Protein AF-A0A395NDB7-F1 (afdb_monomer_lite)

pLDDT: mean 70.62, std 21.0, range [34.81, 97.88]

Structure (mmCIF, N/CA/C/O backbone):
data_AF-A0A395NDB7-F1
#
_entry.id   AF-A0A395NDB7-F1
#
loop_
_atom_site.group_PDB
_atom_site.id
_atom_site.type_symbol
_atom_site.label_atom_id
_atom_site.label_alt_id
_atom_site.label_comp_id
_atom_site.label_asym_id
_atom_site.label_entity_id
_atom_site.label_seq_id
_atom_site.pdbx_PDB_ins_code
_atom_site.Cartn_x
_atom_site.Cartn_y
_atom_site.Cartn_z
_atom_site.occupancy
_atom_site.B_iso_or_equiv
_atom_site.auth_seq_id
_atom_site.auth_comp_id
_atom_site.auth_asym_id
_atom_site.auth_atom_id
_atom_site.pdbx_PDB_model_num
ATOM 1 N N . MET A 1 1 ? -42.363 -34.623 -11.250 1.00 48.00 1 MET A N 1
ATOM 2 C CA . MET A 1 1 ? -41.994 -35.337 -12.488 1.00 48.00 1 MET A CA 1
ATOM 3 C C . MET A 1 1 ? -42.697 -34.637 -13.633 1.00 48.00 1 MET A C 1
ATOM 5 O O . MET A 1 1 ? -43.896 -34.807 -13.758 1.00 48.00 1 MET A O 1
ATOM 9 N N . ASN A 1 2 ? -41.996 -33.786 -14.381 1.00 40.62 2 ASN A N 1
ATOM 10 C CA . ASN A 1 2 ? -42.486 -33.261 -15.654 1.00 40.62 2 ASN A CA 1
ATOM 11 C C . ASN A 1 2 ? -41.262 -33.009 -16.537 1.00 40.62 2 ASN A C 1
ATOM 13 O O . ASN A 1 2 ? -40.496 -32.080 -16.294 1.00 40.62 2 ASN A O 1
ATOM 17 N N . SER A 1 3 ? -41.053 -33.923 -17.480 1.00 47.88 3 SER A N 1
ATOM 18 C CA . SER A 1 3 ? -40.048 -33.845 -18.534 1.00 47.88 3 SER A CA 1
ATOM 19 C C . SER A 1 3 ? -40.590 -32.994 -19.674 1.00 47.88 3 SER A C 1
ATOM 21 O O . SER A 1 3 ? -41.721 -33.207 -20.106 1.00 47.88 3 SER A O 1
ATOM 23 N N . THR A 1 4 ? -39.776 -32.086 -20.200 1.00 57.12 4 THR A N 1
ATOM 24 C CA . THR A 1 4 ? -39.980 -31.508 -21.532 1.00 57.12 4 THR A CA 1
ATOM 25 C C . THR A 1 4 ? -38.640 -31.454 -22.248 1.00 57.12 4 THR A C 1
ATOM 27 O O . THR A 1 4 ? -37.853 -30.529 -22.056 1.00 57.12 4 THR A O 1
ATOM 30 N N . ASP A 1 5 ? -38.408 -32.495 -23.045 1.00 48.03 5 ASP A N 1
ATOM 31 C CA . ASP A 1 5 ? -37.536 -32.493 -24.213 1.00 48.03 5 ASP A CA 1
ATOM 32 C C . ASP A 1 5 ? -38.033 -31.461 -25.232 1.00 48.03 5 ASP A C 1
ATOM 34 O O . ASP A 1 5 ? -39.232 -31.334 -25.485 1.00 48.03 5 ASP A O 1
ATOM 38 N N . GLY A 1 6 ? -37.096 -30.742 -25.840 1.00 49.47 6 GLY A N 1
ATOM 39 C CA . GLY A 1 6 ? -37.371 -29.735 -26.857 1.00 49.47 6 GLY A CA 1
ATOM 40 C C . GLY A 1 6 ? -36.170 -29.559 -27.769 1.00 49.47 6 GLY A C 1
ATOM 41 O O . GLY A 1 6 ? -35.534 -28.509 -27.777 1.00 49.47 6 GLY A O 1
ATOM 42 N N . GLY A 1 7 ? -35.835 -30.616 -28.510 1.00 45.16 7 GLY A N 1
ATOM 43 C CA . GLY A 1 7 ? -34.894 -30.545 -29.619 1.00 45.16 7 GLY A CA 1
ATOM 44 C C . GLY A 1 7 ? -35.427 -29.640 -30.731 1.00 45.16 7 GLY A C 1
ATOM 45 O O . GLY A 1 7 ? -36.594 -29.703 -31.114 1.00 45.16 7 GLY A O 1
ATOM 46 N N . SER A 1 8 ? -34.560 -28.794 -31.274 1.00 51.38 8 SER A N 1
ATOM 47 C CA . SER A 1 8 ? -34.802 -28.090 -32.531 1.00 51.38 8 SER A CA 1
ATOM 48 C C . SER A 1 8 ? -33.512 -28.065 -33.329 1.00 51.38 8 SER A C 1
ATOM 50 O O . SER A 1 8 ? -32.637 -27.221 -33.154 1.00 51.38 8 SER A O 1
ATOM 52 N N . SER A 1 9 ? -33.400 -29.062 -34.198 1.00 46.78 9 SER A N 1
ATOM 53 C CA . SER A 1 9 ? -32.459 -29.114 -35.304 1.00 46.78 9 SER A CA 1
ATOM 54 C C . SER A 1 9 ? -32.862 -28.046 -36.320 1.00 46.78 9 SER A C 1
ATOM 56 O O . SER A 1 9 ? -33.978 -28.067 -36.831 1.00 46.78 9 SER A O 1
ATOM 58 N N . SER A 1 10 ? -31.960 -27.126 -36.649 1.00 51.09 10 SER A N 1
ATOM 59 C CA . SER A 1 10 ? -32.084 -26.314 -37.861 1.00 51.09 10 SER A CA 1
ATOM 60 C C . SER A 1 10 ? -30.747 -26.296 -38.592 1.00 51.09 10 SER A C 1
ATOM 62 O O . SER A 1 10 ? -29.796 -25.603 -38.245 1.00 51.09 10 SER A O 1
ATOM 64 N N . SER A 1 11 ? -30.687 -27.155 -39.603 1.00 45.84 11 SER A N 1
ATOM 65 C CA . SER A 1 11 ? -29.719 -27.145 -40.688 1.00 45.84 11 SER A CA 1
ATOM 66 C C . SER A 1 11 ? -30.047 -26.004 -41.651 1.00 45.84 11 SER A C 1
ATOM 68 O O . SER A 1 11 ? -31.135 -25.999 -42.227 1.00 45.84 11 SER A O 1
ATOM 70 N N . SER A 1 12 ? -29.098 -25.095 -41.876 1.00 48.53 12 SER A N 1
ATOM 71 C CA . SER A 1 12 ? -29.197 -24.064 -42.915 1.00 48.53 12 SER A CA 1
ATOM 72 C C . SER A 1 12 ? -27.876 -23.953 -43.668 1.00 48.53 12 SER A C 1
ATOM 74 O O . SER A 1 12 ? -26.851 -23.534 -43.132 1.00 48.53 12 SER A O 1
ATOM 76 N N . SER A 1 13 ? -27.926 -24.370 -44.925 1.00 47.19 13 SER A N 1
ATOM 77 C CA . SER A 1 13 ? -26.838 -24.440 -45.890 1.00 47.19 13 SER A CA 1
ATOM 78 C C . SER A 1 13 ? -26.453 -23.059 -46.439 1.00 47.19 13 SER A C 1
ATOM 80 O O . SER A 1 13 ? -27.307 -22.285 -46.858 1.00 47.19 13 SER A O 1
ATOM 82 N N . SER A 1 14 ? -25.141 -22.812 -46.500 1.00 48.91 14 SER A N 1
ATOM 83 C CA . SER A 1 14 ? -24.400 -22.093 -47.553 1.00 48.91 14 SER A CA 1
ATOM 84 C C . SER A 1 14 ? -24.981 -20.802 -48.163 1.00 48.91 14 SER A C 1
ATOM 86 O O . SER A 1 14 ? -25.828 -20.820 -49.054 1.00 48.91 14 SER A O 1
ATOM 88 N N . SER A 1 15 ? -24.336 -19.677 -47.848 1.00 44.16 15 SER A N 1
ATOM 89 C CA . SER A 1 15 ? -24.175 -18.556 -48.782 1.00 44.16 15 SER A CA 1
ATOM 90 C C . SER A 1 15 ? -22.786 -17.945 -48.622 1.00 44.16 15 SER A C 1
ATOM 92 O O . SER A 1 15 ? -22.477 -17.281 -47.635 1.00 44.16 15 SER A O 1
ATOM 94 N N . SER A 1 16 ? -21.941 -18.200 -49.619 1.00 50.56 16 SER A N 1
ATOM 95 C CA . SER A 1 16 ? -20.588 -17.674 -49.776 1.00 50.56 16 SER A CA 1
ATOM 96 C C . SER A 1 16 ? -20.603 -16.152 -49.942 1.00 50.56 16 SER A C 1
ATOM 98 O O . SER A 1 16 ? -20.597 -15.630 -51.054 1.00 50.56 16 SER A O 1
ATOM 100 N N . LYS A 1 17 ? -20.584 -15.417 -48.830 1.00 49.59 17 LYS A N 1
ATOM 101 C CA . LYS A 1 17 ? -20.101 -14.033 -48.796 1.00 49.59 17 LYS A CA 1
ATOM 102 C C . LYS A 1 17 ? -18.672 -14.065 -48.280 1.00 49.59 17 LYS A C 1
ATOM 104 O O . LYS A 1 17 ? -18.442 -14.441 -47.137 1.00 49.59 17 LYS A O 1
ATOM 109 N N . LYS A 1 18 ? -17.722 -13.664 -49.133 1.00 55.72 18 LYS A N 1
ATOM 110 C CA . LYS A 1 18 ? -16.350 -13.304 -48.749 1.00 55.72 18 LYS A CA 1
ATOM 111 C C . LYS A 1 18 ? -16.412 -12.357 -47.544 1.00 55.72 18 LYS A C 1
ATOM 113 O O . LYS A 1 18 ? -16.614 -11.156 -47.712 1.00 55.72 18 LYS A O 1
ATOM 118 N N . GLN A 1 19 ? -16.264 -12.896 -46.337 1.00 46.88 19 GLN A N 1
ATOM 119 C CA . GLN A 1 19 ? -15.979 -12.100 -45.155 1.00 46.88 19 GLN A CA 1
ATOM 120 C C . GLN A 1 19 ? -14.525 -11.649 -45.279 1.00 46.88 19 GLN A C 1
ATOM 122 O O . GLN A 1 19 ? -13.598 -12.432 -45.092 1.00 46.88 19 GLN A O 1
ATOM 127 N N . LEU A 1 20 ? -14.321 -10.381 -45.641 1.00 56.12 20 LEU A N 1
ATOM 128 C CA . LEU A 1 20 ? -13.072 -9.711 -45.303 1.00 56.12 20 LEU A CA 1
ATOM 129 C C . LEU A 1 20 ? -12.928 -9.764 -43.771 1.00 56.12 20 LEU A C 1
ATOM 131 O O . LEU A 1 20 ? -13.880 -9.370 -43.090 1.00 56.12 20 LEU A O 1
ATOM 135 N N . PRO A 1 21 ? -11.771 -10.153 -43.207 1.00 55.91 21 PRO A N 1
ATOM 136 C CA . PRO A 1 21 ? -11.513 -9.976 -41.785 1.00 55.91 21 PRO A CA 1
ATOM 137 C C . PRO A 1 21 ? -11.317 -8.478 -41.505 1.00 55.91 21 PRO A C 1
ATOM 139 O O . PRO A 1 21 ? -10.206 -7.964 -41.438 1.00 55.91 21 PRO A O 1
ATOM 142 N N . ARG A 1 22 ? -12.417 -7.731 -41.389 1.00 55.53 22 ARG A N 1
ATOM 143 C CA . ARG A 1 22 ? -12.422 -6.346 -40.910 1.00 55.53 22 ARG A CA 1
ATOM 144 C C . ARG A 1 22 ? -12.836 -6.329 -39.445 1.00 55.53 22 ARG A C 1
ATOM 146 O O . ARG A 1 22 ? -13.966 -5.980 -39.145 1.00 55.53 22 ARG A O 1
ATOM 153 N N . SER A 1 23 ? -11.919 -6.727 -38.561 1.00 55.47 23 SER A N 1
ATOM 154 C CA . SER A 1 23 ? -11.784 -6.188 -37.193 1.00 55.47 23 SER A CA 1
ATOM 155 C C . SER A 1 23 ? -10.597 -6.827 -36.442 1.00 55.47 23 SER A C 1
ATOM 157 O O . SER A 1 23 ? -10.718 -7.213 -35.284 1.00 55.47 23 SER A O 1
ATOM 159 N N . THR A 1 24 ? -9.427 -6.959 -37.072 1.00 58.16 24 THR A N 1
ATOM 160 C CA . THR A 1 24 ? -8.222 -7.472 -36.383 1.00 58.16 24 THR A CA 1
ATOM 161 C C . THR A 1 24 ? -7.445 -6.361 -35.677 1.00 58.16 24 THR A C 1
ATOM 163 O O . THR A 1 24 ? -6.791 -6.606 -34.674 1.00 58.16 24 THR A O 1
ATOM 166 N N . GLY A 1 25 ? -7.561 -5.110 -36.135 1.00 64.75 25 GLY A N 1
ATOM 167 C CA . GLY A 1 25 ? -6.728 -4.014 -35.629 1.00 64.75 25 GLY A CA 1
ATOM 168 C C . GLY A 1 25 ? -6.967 -3.656 -34.159 1.00 64.75 25 GLY A C 1
ATOM 169 O O . GLY A 1 25 ? -6.019 -3.333 -33.459 1.00 64.75 25 GLY A O 1
ATOM 170 N N . GLY A 1 26 ? -8.210 -3.715 -33.666 1.00 76.31 26 GLY A N 1
ATOM 171 C CA . GLY A 1 26 ? -8.510 -3.399 -32.262 1.00 76.31 26 GLY A CA 1
ATOM 172 C C . GLY A 1 26 ? -7.967 -4.452 -31.294 1.00 76.31 26 GLY A C 1
ATOM 173 O O . GLY A 1 26 ? -7.263 -4.115 -30.349 1.00 76.31 26 GLY A O 1
ATOM 174 N N . SER A 1 27 ? -8.244 -5.728 -31.577 1.00 79.19 27 SER A N 1
ATOM 175 C CA . SER A 1 27 ? -7.771 -6.855 -30.765 1.00 79.19 27 SER A CA 1
ATOM 176 C C . SER A 1 27 ? -6.252 -7.028 -30.845 1.00 79.19 27 SER A C 1
ATOM 178 O O . SER A 1 27 ? -5.623 -7.258 -29.818 1.00 79.19 27 SER A O 1
ATOM 180 N N . GLN A 1 28 ? -5.648 -6.833 -32.021 1.00 81.44 28 GLN A N 1
ATOM 181 C CA . GLN A 1 28 ? -4.198 -6.901 -32.190 1.00 81.44 28 GLN A CA 1
ATOM 182 C C . GLN A 1 28 ? -3.480 -5.762 -31.453 1.00 81.44 28 GLN A C 1
ATOM 184 O O . GLN A 1 28 ? -2.544 -6.031 -30.711 1.00 81.44 28 GLN A O 1
ATOM 189 N N . ARG A 1 29 ? -3.961 -4.512 -31.555 1.00 79.94 29 ARG A N 1
ATOM 190 C CA . ARG A 1 29 ? -3.400 -3.395 -30.772 1.00 79.94 29 ARG A CA 1
ATOM 191 C C . ARG A 1 29 ? -3.550 -3.617 -29.269 1.00 79.94 29 ARG A C 1
ATOM 193 O O . ARG A 1 29 ? -2.630 -3.320 -28.518 1.00 79.94 29 ARG A O 1
ATOM 200 N N . ALA A 1 30 ? -4.686 -4.157 -28.825 1.00 81.69 30 ALA A N 1
ATOM 201 C CA . ALA A 1 30 ? -4.881 -4.500 -27.419 1.00 81.69 30 ALA A CA 1
ATOM 202 C C . ALA A 1 30 ? -3.906 -5.598 -26.959 1.00 81.69 30 ALA A C 1
ATOM 204 O O . ALA A 1 30 ? -3.351 -5.493 -25.869 1.00 81.69 30 ALA A O 1
ATOM 205 N N . ALA A 1 31 ? -3.650 -6.613 -27.791 1.00 81.00 31 ALA A N 1
ATOM 206 C CA . ALA A 1 31 ? -2.678 -7.666 -27.503 1.00 81.00 31 ALA A CA 1
ATOM 207 C C . ALA A 1 31 ? -1.233 -7.138 -27.475 1.00 81.00 31 ALA A C 1
ATOM 209 O O . ALA A 1 31 ? -0.480 -7.495 -26.574 1.00 81.00 31 ALA A O 1
ATOM 210 N N . GLU A 1 32 ? -0.863 -6.250 -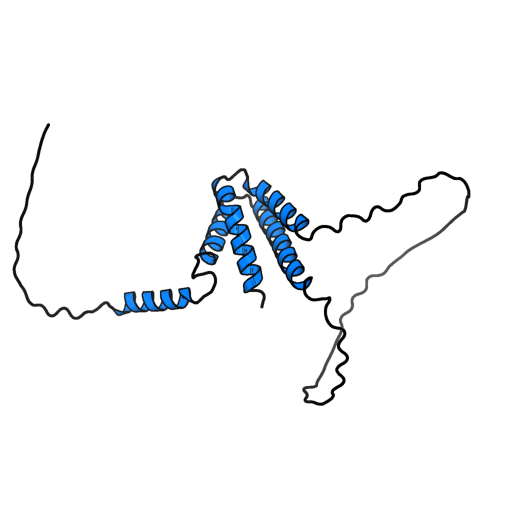28.402 1.00 83.25 32 GLU A N 1
ATOM 211 C CA . GLU A 1 32 ? 0.452 -5.599 -28.441 1.00 83.25 32 GLU A CA 1
ATOM 212 C C . GLU A 1 32 ? 0.679 -4.743 -27.190 1.00 83.25 32 GLU A C 1
ATOM 214 O O . GLU A 1 32 ? 1.698 -4.900 -26.517 1.00 83.25 32 GLU A O 1
ATOM 219 N N . ILE A 1 33 ? -0.303 -3.919 -26.808 1.00 80.81 33 ILE A N 1
ATOM 220 C CA . ILE A 1 33 ? -0.245 -3.124 -25.575 1.00 80.81 33 ILE A CA 1
ATOM 221 C C . ILE A 1 33 ? -0.143 -4.043 -24.357 1.00 80.81 33 ILE A C 1
ATOM 223 O O . ILE A 1 33 ? 0.737 -3.840 -23.528 1.00 80.81 33 ILE A O 1
ATOM 227 N N . ASN A 1 34 ? -0.973 -5.085 -24.260 1.00 78.88 34 ASN A N 1
ATOM 228 C CA . ASN A 1 34 ? -0.919 -6.024 -23.139 1.00 78.88 34 ASN A CA 1
ATOM 229 C C . ASN A 1 34 ? 0.454 -6.715 -23.049 1.00 78.88 34 ASN A C 1
ATOM 231 O O . ASN A 1 34 ? 1.051 -6.779 -21.981 1.00 78.88 34 ASN A O 1
ATOM 235 N N . SER A 1 35 ? 1.014 -7.146 -24.182 1.00 78.44 35 SER A N 1
ATOM 236 C CA . SER A 1 35 ? 2.347 -7.756 -24.228 1.00 78.44 35 SER A CA 1
ATOM 237 C C . SER A 1 35 ? 3.469 -6.787 -23.839 1.00 78.44 35 SER A C 1
ATOM 239 O O . SER A 1 35 ? 4.407 -7.179 -23.150 1.00 78.44 35 SER A O 1
ATOM 241 N N . ALA A 1 36 ? 3.357 -5.508 -24.210 1.00 78.81 36 ALA A N 1
ATOM 242 C CA . ALA A 1 36 ? 4.302 -4.478 -23.794 1.00 78.81 36 ALA A CA 1
ATOM 243 C C . ALA A 1 36 ? 4.195 -4.194 -22.287 1.00 78.81 36 ALA A C 1
ATOM 245 O O . ALA A 1 36 ? 5.216 -4.017 -21.624 1.00 78.81 36 ALA A O 1
ATOM 246 N N . MET A 1 37 ? 2.977 -4.219 -21.736 1.00 74.31 37 MET A N 1
ATOM 247 C CA . MET A 1 37 ? 2.720 -4.036 -20.305 1.00 74.31 37 MET A CA 1
ATOM 248 C C . MET A 1 37 ? 3.272 -5.188 -19.459 1.00 74.31 37 MET A C 1
ATOM 250 O O . MET A 1 37 ? 3.761 -4.940 -18.363 1.00 74.31 37 MET A O 1
ATOM 254 N N . LEU A 1 38 ? 3.293 -6.423 -19.973 1.00 75.94 38 LEU A N 1
ATOM 255 C CA . LEU A 1 38 ? 3.906 -7.569 -19.285 1.00 75.94 38 LEU A CA 1
ATOM 256 C C . LEU A 1 38 ? 5.425 -7.426 -19.093 1.00 75.94 38 LEU A C 1
ATOM 258 O O . LEU A 1 38 ? 5.986 -8.043 -18.194 1.00 75.94 38 LEU A O 1
ATOM 262 N N . ASN A 1 39 ? 6.101 -6.602 -19.898 1.00 77.00 39 ASN A N 1
ATOM 263 C CA . ASN A 1 39 ? 7.523 -6.305 -19.703 1.00 77.00 39 ASN A CA 1
ATOM 264 C C . ASN A 1 39 ? 7.760 -5.169 -18.698 1.00 77.00 39 ASN A C 1
ATOM 266 O O . ASN A 1 39 ? 8.900 -4.938 -18.290 1.00 77.00 39 ASN A O 1
ATOM 270 N N . VAL A 1 40 ? 6.709 -4.450 -18.293 1.00 73.75 40 VAL A N 1
ATOM 271 C CA . VAL A 1 40 ? 6.803 -3.438 -17.242 1.00 73.75 40 VAL A CA 1
ATOM 272 C C . VAL A 1 40 ? 6.810 -4.176 -15.902 1.00 73.75 40 VAL A C 1
ATOM 274 O O . VAL A 1 40 ? 5.849 -4.887 -15.589 1.00 73.75 40 VAL A O 1
ATOM 277 N N . PRO A 1 41 ? 7.868 -4.039 -15.078 1.00 73.06 41 PRO A N 1
ATOM 278 C CA . PRO A 1 41 ? 7.871 -4.696 -13.779 1.00 73.06 41 PRO A CA 1
ATOM 279 C C . PRO A 1 41 ? 6.653 -4.225 -12.951 1.00 73.06 41 PRO A C 1
ATOM 281 O O . PRO A 1 41 ? 6.126 -3.131 -13.159 1.00 73.06 41 PRO A O 1
ATOM 284 N N . GLY A 1 42 ? 6.112 -5.075 -12.079 1.00 77.38 42 GLY A N 1
ATOM 285 C CA . GLY A 1 42 ? 4.902 -4.758 -11.309 1.00 77.38 42 GLY A CA 1
ATOM 286 C C . GLY A 1 42 ? 3.572 -4.920 -12.063 1.00 77.38 42 GLY A C 1
ATOM 287 O O . GLY A 1 42 ? 2.541 -5.062 -11.408 1.00 77.38 42 GLY A O 1
ATOM 288 N N . TYR A 1 43 ? 3.561 -4.903 -13.404 1.00 80.88 43 TYR A N 1
ATOM 289 C CA . TYR A 1 43 ? 2.369 -5.231 -14.206 1.00 80.88 43 TYR A CA 1
ATOM 290 C C . TYR A 1 43 ? 2.298 -6.714 -14.568 1.00 80.88 43 TYR A C 1
ATOM 292 O O . TYR A 1 43 ? 1.204 -7.256 -14.671 1.00 80.88 43 TYR A O 1
ATOM 300 N N . ALA A 1 44 ? 3.447 -7.379 -14.724 1.00 80.25 44 ALA A N 1
ATOM 301 C CA . ALA A 1 44 ? 3.512 -8.813 -15.012 1.00 80.25 44 ALA A CA 1
ATOM 302 C C . ALA A 1 44 ? 2.897 -9.688 -13.903 1.00 80.25 44 ALA A C 1
ATOM 304 O O . ALA A 1 44 ? 2.398 -10.776 -14.171 1.00 80.25 44 ALA A O 1
ATOM 305 N N . ASP A 1 45 ? 2.971 -9.220 -12.658 1.00 84.12 45 ASP A N 1
ATOM 306 C CA . ASP A 1 45 ? 2.601 -9.932 -11.434 1.00 84.12 45 ASP A CA 1
ATOM 307 C C . ASP A 1 45 ? 1.391 -9.309 -10.709 1.00 84.12 45 ASP A C 1
ATOM 309 O O . ASP A 1 45 ? 1.134 -9.629 -9.550 1.00 84.12 45 ASP A O 1
ATOM 313 N N . ASP A 1 46 ? 0.654 -8.407 -11.368 1.00 85.81 46 ASP A N 1
ATOM 314 C CA . ASP A 1 46 ? -0.476 -7.638 -10.815 1.00 85.81 46 ASP A CA 1
ATOM 315 C C . ASP A 1 46 ? -0.158 -6.791 -9.565 1.00 85.81 46 ASP A C 1
ATOM 317 O O . ASP A 1 46 ? -1.056 -6.155 -9.007 1.00 85.81 46 ASP A O 1
ATOM 321 N N . SER A 1 47 ? 1.100 -6.719 -9.124 1.00 90.25 47 SER A N 1
ATOM 322 C CA . SER A 1 47 ? 1.505 -6.013 -7.905 1.00 90.25 47 SER A CA 1
ATOM 323 C C . SER A 1 47 ? 1.150 -4.525 -7.952 1.00 90.25 47 SER A C 1
ATOM 325 O O . SER A 1 47 ? 0.593 -3.994 -6.995 1.00 90.25 47 SER A O 1
ATOM 327 N N . MET A 1 48 ? 1.386 -3.843 -9.077 1.00 88.69 48 MET A N 1
ATOM 328 C CA . MET A 1 48 ? 1.087 -2.413 -9.215 1.00 88.69 48 MET A CA 1
ATOM 329 C C . MET A 1 48 ? -0.421 -2.135 -9.201 1.00 88.69 48 MET A C 1
ATOM 331 O O . MET A 1 48 ? -0.885 -1.227 -8.509 1.00 88.69 48 MET A O 1
ATOM 335 N N . LEU A 1 49 ? -1.196 -2.949 -9.922 1.00 90.38 49 LEU A N 1
ATOM 336 C CA . LEU A 1 49 ? -2.657 -2.854 -9.934 1.00 90.38 49 LEU A CA 1
ATOM 337 C C . LEU A 1 49 ? -3.237 -3.152 -8.551 1.00 90.38 49 LEU A C 1
ATOM 339 O O . LEU A 1 49 ? -4.194 -2.504 -8.123 1.00 90.38 49 LEU A O 1
ATOM 343 N N . PHE A 1 50 ? -2.641 -4.108 -7.841 1.00 94.75 50 PHE A N 1
ATOM 344 C CA . PHE A 1 50 ? -3.009 -4.442 -6.478 1.00 94.75 50 PHE A CA 1
ATOM 345 C C . PHE A 1 50 ? -2.726 -3.286 -5.509 1.00 94.75 50 PHE A C 1
ATOM 347 O O . PHE A 1 50 ? -3.634 -2.924 -4.765 1.00 94.75 50 PHE A O 1
ATOM 354 N N . LEU A 1 51 ? -1.549 -2.642 -5.560 1.00 93.75 51 LEU A N 1
ATOM 355 C CA . LEU A 1 51 ? -1.264 -1.445 -4.750 1.00 93.75 51 LEU A CA 1
ATOM 356 C C . LEU A 1 51 ? -2.292 -0.339 -4.989 1.00 93.75 51 LEU A C 1
ATOM 358 O O . LEU A 1 51 ? -2.819 0.226 -4.032 1.00 93.75 51 LEU A O 1
ATOM 362 N N . MET A 1 52 ? -2.581 -0.030 -6.258 1.00 94.00 52 MET A N 1
ATOM 363 C CA . MET A 1 52 ? -3.538 1.021 -6.610 1.00 94.00 52 MET A CA 1
ATOM 364 C C . MET A 1 52 ? -4.943 0.697 -6.097 1.00 94.00 52 MET A C 1
ATOM 366 O O . MET A 1 52 ? -5.612 1.566 -5.539 1.00 94.00 52 MET A O 1
ATOM 370 N N . ARG A 1 53 ? -5.383 -0.557 -6.251 1.00 95.88 53 ARG A N 1
ATOM 371 C CA . ARG A 1 53 ? -6.704 -1.009 -5.798 1.00 95.88 53 ARG A CA 1
ATOM 372 C C . ARG A 1 53 ? -6.815 -1.008 -4.278 1.00 95.88 53 ARG A C 1
ATOM 374 O O . ARG A 1 53 ? -7.787 -0.481 -3.749 1.00 95.88 53 ARG A O 1
ATOM 381 N N . TYR A 1 54 ? -5.818 -1.561 -3.592 1.00 97.06 54 TYR A N 1
ATOM 382 C CA . TYR A 1 54 ? -5.773 -1.582 -2.134 1.00 97.06 54 TYR A CA 1
ATOM 383 C C . TYR A 1 54 ? -5.748 -0.157 -1.570 1.00 97.06 54 TYR A C 1
ATOM 385 O O . TYR A 1 54 ? -6.516 0.157 -0.666 1.00 97.06 54 TYR A O 1
ATOM 393 N N . GLY A 1 55 ? -4.931 0.733 -2.144 1.00 96.25 55 GLY A N 1
ATOM 394 C CA . GLY A 1 55 ? -4.863 2.137 -1.739 1.00 96.25 55 GLY A CA 1
ATOM 395 C C . GLY A 1 55 ? -6.187 2.883 -1.927 1.00 96.25 55 GLY A C 1
ATOM 396 O O . GLY A 1 55 ? -6.587 3.636 -1.044 1.00 96.25 55 GLY A O 1
ATOM 397 N N . ALA A 1 56 ? -6.900 2.646 -3.034 1.00 97.31 56 ALA A N 1
ATOM 398 C CA . ALA A 1 56 ? -8.230 3.217 -3.252 1.00 97.31 56 ALA A CA 1
ATOM 399 C C . ALA A 1 56 ? -9.242 2.714 -2.211 1.00 97.31 56 ALA A C 1
ATOM 401 O O . ALA A 1 56 ? -9.913 3.521 -1.574 1.00 97.31 56 ALA A O 1
ATOM 402 N N . MET A 1 57 ? -9.280 1.399 -1.972 1.00 96.81 57 MET A N 1
ATOM 403 C CA . MET A 1 57 ? -10.153 0.799 -0.960 1.00 96.81 57 MET A CA 1
ATOM 404 C C . MET A 1 57 ? -9.868 1.344 0.442 1.00 96.81 57 MET A C 1
ATOM 406 O O . MET A 1 57 ? -10.792 1.730 1.153 1.00 96.81 57 MET A O 1
ATOM 410 N N . ALA A 1 58 ? -8.596 1.408 0.839 1.00 96.81 58 ALA A N 1
ATOM 411 C CA . ALA A 1 58 ? -8.197 1.932 2.139 1.00 96.81 58 ALA A CA 1
ATOM 412 C C . ALA A 1 58 ? -8.589 3.409 2.292 1.00 96.81 58 ALA A C 1
ATOM 414 O O . ALA A 1 58 ? -9.126 3.787 3.327 1.00 96.81 58 ALA A O 1
ATOM 415 N N . LYS A 1 59 ? -8.413 4.228 1.248 1.00 97.38 59 LYS A N 1
ATOM 416 C CA . LYS A 1 59 ? -8.814 5.641 1.248 1.00 97.38 59 LYS A CA 1
ATOM 417 C C . LYS A 1 59 ? -10.330 5.846 1.347 1.00 97.38 59 LYS A C 1
ATOM 419 O O . LYS A 1 59 ? -10.766 6.821 1.950 1.00 97.38 59 LYS A O 1
ATOM 424 N N . GLU A 1 60 ? -11.125 4.977 0.728 1.00 97.75 60 GLU A N 1
ATOM 425 C CA . GLU A 1 60 ? -12.594 5.030 0.800 1.00 97.75 60 GLU A CA 1
ATOM 426 C C . GLU A 1 60 ? -13.131 4.544 2.151 1.00 97.75 60 GLU A C 1
ATOM 428 O O . GLU A 1 60 ? -14.179 5.001 2.604 1.00 97.75 60 GLU A O 1
ATOM 433 N N . THR A 1 61 ? -12.411 3.620 2.788 1.00 97.12 61 THR A N 1
ATOM 434 C CA . THR A 1 61 ? -12.852 2.932 4.006 1.00 97.12 61 THR A CA 1
ATOM 435 C C . THR A 1 61 ? -12.407 3.651 5.280 1.00 97.12 61 THR A C 1
ATOM 437 O O . THR A 1 61 ? -13.165 3.737 6.246 1.00 97.12 61 THR A O 1
ATOM 440 N N . LEU A 1 62 ? -11.180 4.175 5.295 1.00 96.75 62 LEU A N 1
ATOM 441 C CA . LEU A 1 62 ? -10.614 4.875 6.443 1.00 96.75 62 LEU A CA 1
ATOM 442 C C . LEU A 1 62 ? -11.130 6.313 6.523 1.00 96.75 62 LEU A C 1
ATOM 444 O O . LEU A 1 62 ? -11.368 6.982 5.515 1.00 96.75 62 LEU A O 1
ATOM 448 N N . ARG A 1 63 ? -11.247 6.837 7.747 1.00 97.69 63 ARG A N 1
ATOM 449 C CA . ARG A 1 63 ? -11.482 8.274 7.938 1.00 97.69 63 ARG A CA 1
ATOM 450 C C . ARG A 1 63 ? -10.260 9.042 7.450 1.00 97.69 63 ARG A C 1
ATOM 452 O O . ARG A 1 63 ? -9.144 8.536 7.488 1.00 97.69 63 ARG A O 1
ATOM 459 N N . LYS A 1 64 ? -10.453 10.310 7.077 1.00 96.94 64 LYS A N 1
ATOM 460 C CA . LYS A 1 64 ? -9.360 11.164 6.585 1.00 96.94 64 LYS A CA 1
ATOM 461 C C . LYS A 1 64 ? -8.147 11.186 7.529 1.00 96.94 64 LYS A C 1
ATOM 463 O O . LYS A 1 64 ? -7.028 11.046 7.060 1.00 96.94 64 LYS A O 1
ATOM 468 N N . VAL A 1 65 ? -8.385 11.308 8.839 1.00 97.56 65 VAL A N 1
ATOM 469 C CA . VAL A 1 65 ? -7.319 11.320 9.859 1.00 97.56 65 VAL A CA 1
ATOM 470 C C . VAL A 1 65 ? -6.542 9.998 9.867 1.00 97.56 65 VAL A C 1
ATOM 472 O O . VAL A 1 65 ? -5.317 10.015 9.811 1.00 97.56 65 VAL A O 1
ATOM 475 N N . ASP A 1 66 ? -7.247 8.863 9.849 1.00 97.31 66 ASP A N 1
ATOM 476 C CA . ASP A 1 66 ? -6.628 7.532 9.862 1.00 97.31 66 ASP A CA 1
ATOM 477 C C . ASP A 1 66 ? -5.888 7.241 8.541 1.00 97.31 66 ASP A C 1
ATOM 479 O O . ASP A 1 66 ? -4.848 6.590 8.539 1.00 97.31 66 ASP A O 1
ATOM 483 N N . TRP A 1 67 ? -6.392 7.750 7.410 1.00 97.38 67 TRP A N 1
ATOM 484 C CA . TRP A 1 67 ? -5.737 7.648 6.102 1.00 97.38 67 TRP A CA 1
ATOM 485 C C . TRP A 1 67 ? -4.424 8.437 6.042 1.00 97.38 67 TRP A C 1
ATOM 487 O O . TRP A 1 67 ? -3.414 7.923 5.556 1.00 97.38 67 TRP A O 1
ATOM 497 N N . ASP A 1 68 ? -4.417 9.673 6.544 1.00 97.75 68 ASP A N 1
ATOM 498 C CA . ASP A 1 68 ? -3.209 10.501 6.586 1.00 97.75 68 ASP A CA 1
ATOM 499 C C . ASP A 1 68 ? -2.146 9.855 7.496 1.00 97.75 68 ASP A C 1
ATOM 501 O O . ASP A 1 68 ? -0.958 9.800 7.153 1.00 97.75 68 ASP A O 1
ATOM 505 N N . GLU A 1 69 ? -2.574 9.274 8.620 1.00 97.50 69 GLU A N 1
ATOM 506 C CA . GLU A 1 69 ? -1.697 8.523 9.516 1.00 97.50 69 GLU A CA 1
ATOM 507 C C . GLU A 1 69 ? -1.186 7.218 8.881 1.00 97.50 69 GLU A C 1
ATOM 509 O O . GLU A 1 69 ? 0.011 6.923 8.952 1.00 97.50 69 GLU A O 1
ATOM 514 N N . PHE A 1 70 ? -2.051 6.474 8.186 1.00 96.81 70 PHE A N 1
ATOM 515 C CA . PHE A 1 70 ? -1.686 5.282 7.417 1.00 96.81 70 PHE A CA 1
ATOM 516 C C . PHE A 1 70 ? -0.591 5.596 6.390 1.00 96.81 70 PHE A C 1
ATOM 518 O O . PHE A 1 70 ? 0.435 4.913 6.341 1.00 96.81 70 PHE A O 1
ATOM 525 N N . MET A 1 71 ? -0.760 6.669 5.612 1.00 96.25 71 MET A N 1
ATOM 526 C CA . MET A 1 71 ? 0.228 7.101 4.619 1.00 96.25 71 MET A CA 1
ATOM 527 C C . MET A 1 71 ? 1.537 7.567 5.264 1.00 96.25 71 MET A C 1
ATOM 529 O O . MET A 1 71 ? 2.618 7.266 4.750 1.00 96.25 71 MET A O 1
ATOM 533 N N . THR A 1 72 ? 1.459 8.241 6.413 1.00 96.75 72 THR A N 1
ATOM 534 C CA . THR A 1 72 ? 2.638 8.666 7.179 1.00 96.75 72 THR A CA 1
ATOM 535 C C . THR A 1 72 ? 3.453 7.456 7.636 1.00 96.75 72 THR A C 1
ATOM 537 O O . THR A 1 72 ? 4.651 7.375 7.350 1.00 96.75 72 THR A O 1
ATOM 540 N N . ARG A 1 73 ? 2.808 6.464 8.262 1.00 95.25 73 ARG A N 1
ATOM 541 C CA . ARG A 1 73 ? 3.467 5.237 8.745 1.00 95.25 73 ARG A CA 1
ATOM 542 C C . ARG A 1 73 ? 4.034 4.400 7.595 1.00 95.25 73 ARG A C 1
ATOM 544 O O . ARG A 1 73 ? 5.158 3.906 7.689 1.00 95.25 73 ARG A O 1
ATOM 551 N N . LEU A 1 74 ? 3.316 4.314 6.473 1.00 94.06 74 LEU A N 1
ATOM 552 C CA . LEU A 1 74 ? 3.793 3.653 5.257 1.00 94.06 74 LEU A CA 1
ATOM 553 C C . LEU A 1 74 ? 5.055 4.326 4.685 1.00 94.06 74 LEU A C 1
ATOM 555 O O . LEU A 1 74 ? 5.989 3.642 4.264 1.00 94.06 74 LEU A O 1
ATOM 559 N N . SER A 1 75 ? 5.116 5.661 4.694 1.00 92.62 75 SER A N 1
ATOM 560 C CA . SER A 1 75 ? 6.292 6.414 4.234 1.00 92.62 75 SER A CA 1
ATOM 561 C C . SER A 1 75 ? 7.517 6.206 5.139 1.00 92.62 75 SER A C 1
ATOM 563 O O . SER A 1 75 ? 8.636 6.029 4.640 1.00 92.62 75 SER A O 1
ATOM 565 N N . ALA A 1 76 ? 7.302 6.139 6.458 1.00 93.19 76 ALA A N 1
ATOM 566 C CA . ALA A 1 76 ? 8.339 5.814 7.429 1.00 93.19 76 ALA A CA 1
ATOM 567 C C . ALA A 1 76 ? 8.872 4.397 7.179 1.00 93.19 76 ALA A C 1
ATOM 569 O O . ALA A 1 76 ? 10.070 4.219 6.966 1.00 93.19 76 ALA A O 1
ATOM 570 N N . MET A 1 77 ? 7.984 3.406 7.052 1.00 91.75 77 MET A N 1
ATOM 571 C CA . MET A 1 77 ? 8.348 2.012 6.771 1.00 91.75 77 MET A CA 1
ATOM 572 C C . MET A 1 77 ? 9.180 1.874 5.481 1.00 91.75 77 MET A C 1
ATOM 574 O O . MET A 1 77 ? 10.227 1.222 5.480 1.00 91.75 77 MET A O 1
ATOM 578 N N . ASN A 1 78 ? 8.794 2.575 4.409 1.00 90.50 78 ASN A N 1
ATOM 579 C CA . ASN A 1 78 ? 9.566 2.637 3.162 1.00 90.50 78 ASN A CA 1
ATOM 580 C C . ASN A 1 78 ? 10.975 3.226 3.350 1.00 90.50 78 ASN A C 1
ATOM 582 O O . ASN A 1 78 ? 11.926 2.813 2.678 1.00 90.50 78 ASN A O 1
ATOM 586 N N . SER A 1 79 ? 11.124 4.184 4.265 1.00 89.31 79 SER A N 1
ATOM 587 C CA . SER A 1 79 ? 12.416 4.784 4.594 1.00 89.31 79 SER A CA 1
ATOM 588 C C . SER A 1 79 ? 13.339 3.784 5.297 1.00 89.31 79 SER A C 1
ATOM 590 O O . SER A 1 79 ? 14.517 3.714 4.941 1.00 89.31 79 SER A O 1
ATOM 592 N N . HIS A 1 80 ? 12.823 2.951 6.210 1.00 85.94 80 HIS A N 1
ATOM 593 C CA . HIS A 1 80 ? 13.612 1.892 6.863 1.00 85.94 80 HIS A CA 1
ATOM 594 C C . HIS A 1 80 ? 14.073 0.824 5.872 1.00 85.94 80 HIS A C 1
ATOM 596 O O . HIS A 1 80 ? 15.247 0.455 5.870 1.00 85.94 80 HIS A O 1
ATOM 602 N N . TRP A 1 81 ? 13.205 0.389 4.954 1.00 85.75 81 TRP A N 1
ATOM 603 C CA . TRP A 1 81 ? 13.593 -0.579 3.920 1.00 85.75 81 TRP A CA 1
ATOM 604 C C . TRP A 1 81 ? 14.689 -0.058 2.997 1.00 85.75 81 TRP A C 1
ATOM 606 O O . TRP A 1 81 ? 15.561 -0.814 2.569 1.00 85.75 81 TRP A O 1
ATOM 616 N N . ALA A 1 82 ? 14.675 1.241 2.702 1.00 82.81 82 ALA A N 1
ATOM 617 C CA . ALA A 1 82 ? 15.740 1.849 1.927 1.00 82.81 82 ALA A CA 1
ATOM 618 C C . ALA A 1 82 ? 17.060 1.951 2.702 1.00 82.81 82 ALA A C 1
ATOM 620 O O . ALA A 1 82 ? 18.104 1.627 2.140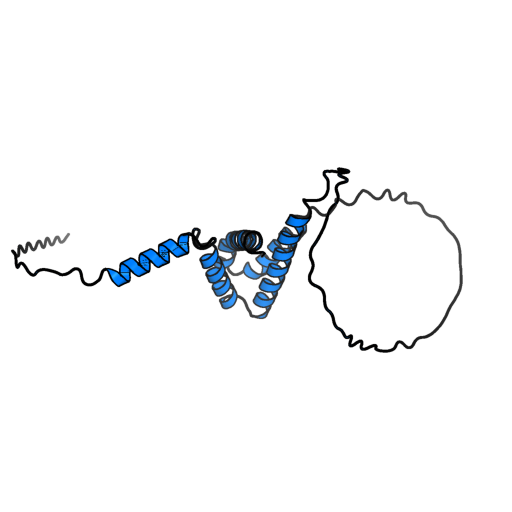 1.00 82.81 82 ALA A O 1
ATOM 621 N N . LYS A 1 83 ? 17.016 2.377 3.972 1.00 81.94 83 LYS A N 1
ATOM 622 C CA . LYS A 1 83 ? 18.200 2.492 4.843 1.00 81.94 83 LYS A CA 1
ATOM 623 C C . LYS A 1 83 ? 18.856 1.132 5.102 1.00 81.94 83 LYS A C 1
ATOM 625 O O . LYS A 1 83 ? 20.076 1.010 5.041 1.00 81.94 83 LYS A O 1
ATOM 630 N N . SER A 1 84 ? 18.049 0.092 5.315 1.00 73.31 84 SER A N 1
ATOM 631 C CA . SER A 1 84 ? 18.530 -1.278 5.530 1.00 73.31 84 SER A CA 1
ATOM 632 C C . SER A 1 84 ? 19.375 -1.785 4.351 1.00 73.31 84 SER A C 1
ATOM 634 O O . SER A 1 84 ? 20.375 -2.472 4.547 1.00 73.31 84 SER A O 1
ATOM 636 N N . LYS A 1 85 ? 19.057 -1.364 3.118 1.00 64.81 85 LYS A N 1
ATOM 637 C CA . LYS A 1 85 ? 19.792 -1.776 1.914 1.00 64.81 85 LYS A CA 1
ATOM 638 C C . LYS A 1 85 ? 21.151 -1.080 1.747 1.00 64.81 85 LYS A C 1
ATOM 640 O O . LYS A 1 85 ? 22.038 -1.659 1.131 1.00 64.81 85 LYS A O 1
ATOM 645 N N . SER A 1 86 ? 21.338 0.128 2.289 1.00 58.97 86 SER A N 1
ATOM 646 C CA . SER A 1 86 ? 22.639 0.823 2.258 1.00 58.97 86 SER A CA 1
ATOM 647 C C . SER A 1 86 ? 23.601 0.359 3.352 1.00 58.97 86 SER A C 1
ATOM 649 O O . SER A 1 86 ? 24.810 0.475 3.187 1.00 58.97 86 SER A O 1
ATOM 651 N N . SER A 1 87 ? 23.086 -0.201 4.449 1.00 56.72 87 SER A N 1
ATOM 652 C CA . SER A 1 87 ? 23.901 -0.616 5.596 1.00 56.72 87 SER A CA 1
ATOM 653 C C . SER A 1 87 ? 24.727 -1.891 5.358 1.00 56.72 87 SER A C 1
ATOM 655 O O . SER A 1 87 ? 25.620 -2.185 6.147 1.00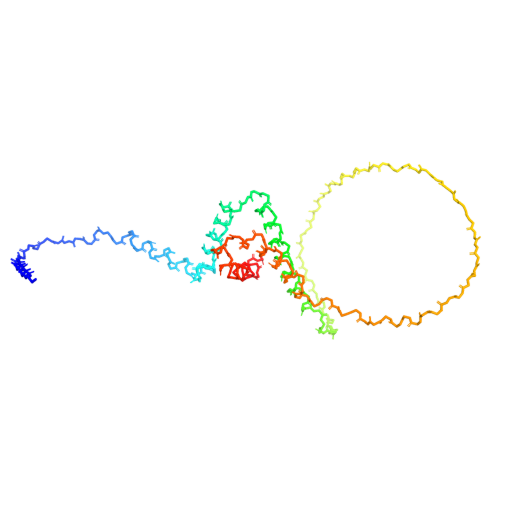 56.72 87 SER A O 1
ATOM 657 N N . SER A 1 88 ? 24.467 -2.660 4.290 1.00 51.22 88 SER A N 1
ATOM 658 C CA . SER A 1 88 ? 25.159 -3.938 4.033 1.00 51.22 88 SER A CA 1
ATOM 659 C C . SER A 1 88 ? 26.418 -3.823 3.158 1.00 51.22 88 SER A C 1
ATOM 661 O O . SER A 1 88 ? 27.011 -4.847 2.819 1.00 51.22 88 SER A O 1
ATOM 663 N N . VAL A 1 89 ? 26.829 -2.615 2.753 1.00 50.62 89 VAL A N 1
ATOM 664 C CA . VAL A 1 89 ? 28.013 -2.382 1.902 1.00 50.62 89 VAL A CA 1
ATOM 665 C C . VAL A 1 89 ? 28.984 -1.454 2.628 1.00 50.62 89 VAL A C 1
ATOM 667 O O . VAL A 1 89 ? 29.045 -0.261 2.360 1.00 50.62 89 VAL A O 1
ATOM 670 N N . GLY A 1 90 ? 29.735 -1.998 3.584 1.00 52.53 90 GLY A N 1
ATOM 671 C CA . GLY A 1 90 ? 30.685 -1.186 4.342 1.00 52.53 90 GLY A CA 1
ATOM 672 C C . GLY A 1 90 ? 31.582 -1.952 5.301 1.00 52.53 90 GLY A C 1
ATOM 673 O O . GLY A 1 90 ? 31.799 -1.468 6.398 1.00 52.53 90 GLY A O 1
ATOM 674 N N . CYS A 1 91 ? 32.077 -3.140 4.933 1.00 46.69 91 CYS A N 1
ATOM 675 C CA . CYS A 1 91 ? 33.225 -3.744 5.625 1.00 46.69 91 CYS A CA 1
ATOM 676 C C . CYS A 1 91 ? 33.849 -4.895 4.817 1.00 46.69 91 CYS A C 1
ATOM 678 O O . CYS A 1 91 ? 33.815 -6.055 5.222 1.00 46.69 91 CYS A O 1
ATOM 680 N N . ARG A 1 92 ? 34.419 -4.604 3.638 1.00 46.69 92 ARG A N 1
ATOM 681 C CA . ARG A 1 92 ? 35.452 -5.480 3.057 1.00 46.69 92 ARG A CA 1
ATOM 682 C C . ARG A 1 92 ? 36.294 -4.755 2.009 1.00 46.69 92 ARG A C 1
ATOM 684 O O . ARG A 1 92 ? 35.816 -4.513 0.908 1.00 46.69 92 ARG A O 1
ATOM 691 N N . GLY A 1 93 ? 37.557 -4.493 2.346 1.00 47.06 93 GLY A N 1
ATOM 692 C CA . GLY A 1 93 ? 38.614 -4.255 1.361 1.00 47.06 93 GLY A CA 1
ATOM 693 C C . GLY A 1 93 ? 39.417 -2.979 1.567 1.00 47.06 93 GLY A C 1
ATOM 694 O O . GLY A 1 93 ? 39.293 -2.044 0.786 1.00 47.06 93 GLY A O 1
ATOM 695 N N . THR A 1 94 ? 40.298 -2.972 2.566 1.00 52.59 94 THR A N 1
ATOM 696 C CA . THR A 1 94 ? 41.533 -2.183 2.519 1.00 52.59 94 THR A CA 1
ATOM 697 C C . THR A 1 94 ? 42.335 -2.689 1.320 1.00 52.59 94 THR A C 1
ATOM 699 O O . THR A 1 94 ? 42.894 -3.783 1.359 1.00 52.59 94 THR A O 1
ATOM 702 N N . GLY A 1 95 ? 42.299 -1.955 0.215 1.00 49.69 95 GLY A N 1
ATOM 703 C CA . GLY A 1 95 ? 43.061 -2.255 -0.987 1.00 49.69 95 GLY A CA 1
ATOM 704 C C . GLY A 1 95 ? 43.711 -0.977 -1.475 1.00 49.69 95 GLY A C 1
ATOM 705 O O . GLY A 1 95 ? 43.103 -0.237 -2.241 1.00 49.69 95 GLY A O 1
ATOM 706 N N . GLU A 1 96 ? 44.923 -0.716 -0.986 1.00 53.56 96 GLU A N 1
ATOM 707 C CA . GLU A 1 96 ? 45.868 0.206 -1.612 1.00 53.56 96 GLU A CA 1
ATOM 708 C C . GLU A 1 96 ? 45.995 -0.153 -3.096 1.00 53.56 96 GLU A C 1
ATOM 710 O O . GLU A 1 96 ? 46.428 -1.245 -3.462 1.00 53.56 96 GLU A O 1
ATOM 715 N N . GLY A 1 97 ? 45.564 0.770 -3.946 1.00 52.28 97 GLY A N 1
ATOM 716 C CA . GLY A 1 97 ? 45.652 0.683 -5.394 1.00 52.28 97 GLY A CA 1
ATOM 717 C C . GLY A 1 97 ? 45.961 2.067 -5.932 1.00 52.28 97 GLY A C 1
ATOM 718 O O . GLY A 1 97 ? 45.074 2.770 -6.403 1.00 52.28 97 GLY A O 1
ATOM 719 N N . ASP A 1 98 ? 47.220 2.458 -5.771 1.00 52.59 98 ASP A N 1
ATOM 720 C CA . ASP A 1 98 ? 47.845 3.625 -6.382 1.00 52.59 98 ASP A CA 1
ATOM 721 C C . ASP A 1 98 ? 47.749 3.515 -7.918 1.00 52.59 98 ASP A C 1
ATOM 723 O O . ASP A 1 98 ? 48.069 2.468 -8.487 1.00 52.59 98 ASP A O 1
ATOM 727 N N . GLY A 1 99 ? 47.278 4.558 -8.608 1.00 48.72 99 GLY A N 1
ATOM 728 C CA . GLY A 1 99 ? 47.101 4.494 -10.063 1.00 48.72 99 GLY A CA 1
ATOM 729 C C . GLY A 1 99 ? 46.382 5.687 -10.689 1.00 48.72 99 GLY A C 1
ATOM 730 O O . GLY A 1 99 ? 45.188 5.639 -10.967 1.00 48.72 99 GLY A O 1
ATOM 731 N N . ALA A 1 100 ? 47.141 6.751 -10.938 1.00 50.97 100 ALA A N 1
ATOM 732 C CA . ALA A 1 100 ? 46.762 7.974 -11.643 1.00 50.97 100 ALA A CA 1
ATOM 733 C C . ALA A 1 100 ? 46.225 7.766 -13.083 1.00 50.97 100 ALA A C 1
ATOM 735 O O . ALA A 1 100 ? 46.747 6.931 -13.817 1.00 50.97 100 ALA A O 1
ATOM 736 N N . ASN A 1 101 ? 45.284 8.615 -13.538 1.00 52.59 101 ASN A N 1
ATOM 737 C CA . ASN A 1 101 ? 45.525 9.743 -14.475 1.00 52.59 101 ASN A CA 1
ATOM 738 C C . ASN A 1 101 ? 44.239 10.218 -15.219 1.00 52.59 101 ASN A C 1
ATOM 740 O O . ASN A 1 101 ? 43.547 9.397 -15.807 1.00 52.59 101 ASN A O 1
ATOM 744 N N . ALA A 1 102 ? 44.010 11.547 -15.182 1.00 46.47 102 ALA A N 1
ATOM 745 C CA . ALA A 1 102 ? 43.379 12.512 -16.124 1.00 46.47 102 ALA A CA 1
ATOM 746 C C . ALA A 1 102 ? 42.205 12.126 -17.057 1.00 46.47 102 ALA A C 1
ATOM 748 O O . ALA A 1 102 ? 42.131 11.027 -17.577 1.00 46.47 102 ALA A O 1
ATOM 749 N N . ALA A 1 103 ? 41.341 13.031 -17.532 1.00 47.41 103 ALA A N 1
ATOM 750 C CA . ALA A 1 103 ? 40.928 14.411 -17.237 1.00 47.41 103 ALA A CA 1
ATOM 751 C C . ALA A 1 103 ? 39.843 14.778 -18.283 1.00 47.41 103 ALA A C 1
ATOM 753 O O . ALA A 1 103 ? 39.837 14.198 -19.368 1.00 47.41 103 ALA A O 1
ATOM 754 N N . ALA A 1 104 ? 39.017 15.782 -17.956 1.00 43.31 104 ALA A N 1
ATOM 755 C CA . ALA A 1 104 ? 38.117 16.622 -18.778 1.00 43.31 104 ALA A CA 1
ATOM 756 C C . ALA A 1 104 ? 36.694 16.572 -18.188 1.00 43.31 104 ALA A C 1
ATOM 758 O O . ALA A 1 104 ? 36.059 15.528 -18.197 1.00 43.31 104 ALA A O 1
ATOM 759 N N . GLY A 1 105 ? 36.122 17.617 -17.595 1.00 40.19 105 GLY A N 1
ATOM 760 C CA . GLY A 1 105 ? 36.357 19.047 -17.743 1.00 40.19 105 GLY A CA 1
ATOM 761 C C . GLY A 1 105 ? 35.051 19.677 -18.222 1.00 40.19 105 GLY A C 1
ATOM 762 O O . GLY A 1 105 ? 34.756 19.594 -19.404 1.00 40.19 105 GLY A O 1
ATOM 763 N N . CYS A 1 106 ? 34.287 20.284 -17.311 1.00 36.09 106 CYS A N 1
ATOM 764 C CA . CYS A 1 106 ? 33.358 21.375 -17.609 1.00 36.09 106 CYS A CA 1
ATOM 765 C C . CYS A 1 106 ? 33.196 22.224 -16.343 1.00 36.09 106 CYS A C 1
ATOM 767 O O . CYS A 1 106 ? 32.762 21.750 -15.296 1.00 36.09 106 CYS A O 1
ATOM 769 N N . GLU A 1 107 ? 33.637 23.467 -16.481 1.00 43.41 107 GLU A N 1
ATOM 770 C CA . GLU A 1 107 ? 33.741 24.536 -15.495 1.00 43.41 107 GLU A CA 1
ATOM 771 C C . GLU A 1 107 ? 32.608 25.563 -15.713 1.00 43.41 107 GLU A C 1
ATOM 773 O O . GLU A 1 107 ? 32.002 25.574 -16.787 1.00 43.41 107 GLU A O 1
ATOM 778 N N . LEU A 1 108 ? 32.438 26.457 -14.722 1.00 41.12 108 LEU A N 1
ATOM 779 C CA . LEU A 1 108 ? 31.730 27.762 -14.692 1.00 41.12 108 LEU A CA 1
ATOM 780 C C . LEU A 1 108 ? 30.365 27.740 -13.953 1.00 41.12 108 LEU A C 1
ATOM 782 O O . LEU A 1 108 ? 29.397 27.198 -14.475 1.00 41.12 108 LEU A O 1
ATOM 786 N N . LYS A 1 109 ? 30.313 28.077 -12.641 1.00 46.47 109 LYS A N 1
ATOM 787 C CA . LYS A 1 109 ? 30.147 29.415 -11.973 1.00 46.47 109 LYS A CA 1
ATOM 788 C C . LYS A 1 109 ? 28.775 30.064 -12.288 1.00 46.47 109 LYS A C 1
ATOM 790 O O . LYS A 1 109 ? 28.389 30.060 -13.444 1.00 46.47 109 LYS A O 1
ATOM 795 N N . ASP A 1 110 ? 27.964 30.603 -11.367 1.00 34.81 110 ASP A N 1
ATOM 796 C CA . ASP A 1 110 ? 28.231 31.586 -10.297 1.00 34.81 110 ASP A CA 1
ATOM 797 C C . ASP A 1 110 ? 27.004 31.735 -9.330 1.00 34.81 110 ASP A C 1
ATOM 799 O O . ASP A 1 110 ? 25.919 31.249 -9.642 1.00 34.81 110 ASP A O 1
ATOM 803 N N . SER A 1 111 ? 27.230 32.400 -8.185 1.00 46.03 111 SER A N 1
ATOM 804 C CA . SER A 1 111 ? 26.495 32.597 -6.892 1.00 46.03 111 SER A CA 1
ATOM 805 C C . SER A 1 111 ? 25.100 33.311 -6.947 1.00 46.03 111 SER A C 1
ATOM 807 O O . SER A 1 111 ? 24.636 33.532 -8.066 1.00 46.03 111 SER A O 1
ATOM 809 N N . PRO A 1 112 ? 24.414 33.774 -5.846 1.00 57.28 112 PRO A N 1
ATOM 810 C CA . PRO A 1 112 ? 24.729 33.794 -4.393 1.00 57.28 112 PRO A CA 1
ATOM 811 C C . PRO A 1 112 ? 23.593 33.505 -3.363 1.00 57.28 112 PRO A C 1
ATOM 813 O O . PRO A 1 112 ? 22.406 33.458 -3.674 1.00 57.28 112 PRO A O 1
ATOM 816 N N . ASP A 1 113 ? 24.059 33.355 -2.114 1.00 48.53 113 ASP A N 1
ATOM 817 C CA . ASP A 1 113 ? 23.428 33.385 -0.784 1.00 48.53 113 ASP A CA 1
ATOM 818 C C . ASP A 1 113 ? 22.256 34.356 -0.547 1.00 48.53 113 ASP A C 1
ATOM 820 O O . ASP A 1 113 ? 22.358 35.549 -0.828 1.00 48.53 113 ASP A O 1
ATOM 824 N N . ASP A 1 114 ? 21.239 33.867 0.174 1.00 47.91 114 ASP A N 1
ATOM 825 C CA . ASP A 1 114 ? 20.337 34.689 0.991 1.00 47.91 114 ASP A CA 1
ATOM 826 C C . ASP A 1 114 ? 20.195 34.038 2.381 1.00 47.91 114 ASP A C 1
ATOM 828 O O . ASP A 1 114 ? 19.487 33.045 2.576 1.00 47.91 114 ASP A O 1
ATOM 832 N N . ALA A 1 115 ? 20.952 34.571 3.341 1.00 46.34 115 ALA A N 1
ATOM 833 C CA . ALA A 1 115 ? 20.938 34.192 4.747 1.00 46.34 115 ALA A CA 1
ATOM 834 C C . ALA A 1 115 ? 20.070 35.189 5.526 1.00 46.34 115 ALA A C 1
ATOM 836 O O . ALA A 1 115 ? 20.358 36.386 5.541 1.00 46.34 115 ALA A O 1
ATOM 837 N N . VAL A 1 116 ? 19.031 34.694 6.203 1.00 62.22 116 VAL A N 1
ATOM 838 C CA . VAL A 1 116 ? 18.262 35.470 7.182 1.00 62.22 116 VAL A CA 1
ATOM 839 C C . VAL A 1 116 ? 18.504 34.895 8.577 1.00 62.22 116 VAL A C 1
ATOM 841 O O . VAL A 1 116 ? 18.210 33.736 8.868 1.00 62.22 116 VAL A O 1
ATOM 844 N N . ASP A 1 117 ? 19.091 35.738 9.414 1.00 47.06 117 ASP A N 1
ATOM 845 C CA . ASP A 1 117 ? 19.412 35.539 10.823 1.00 47.06 117 ASP A CA 1
ATOM 846 C C . ASP A 1 117 ? 18.263 36.114 11.676 1.00 47.06 117 ASP A C 1
ATOM 848 O O . ASP A 1 117 ? 17.765 37.201 11.352 1.00 47.06 117 ASP A O 1
ATOM 852 N N . PRO A 1 118 ? 17.802 35.430 12.739 1.00 66.00 118 PRO A N 1
ATOM 853 C CA . PRO A 1 118 ? 17.113 36.124 13.822 1.00 66.00 118 PRO A CA 1
ATOM 854 C C . PRO A 1 118 ? 17.883 36.090 15.163 1.00 66.00 118 PRO A C 1
ATOM 856 O O . PRO A 1 118 ? 18.423 35.053 15.557 1.00 66.00 118 PRO A O 1
ATOM 859 N N . PRO A 1 119 ? 17.857 37.210 15.918 1.00 59.31 119 PRO A N 1
ATOM 860 C CA . PRO A 1 119 ? 18.761 37.466 17.033 1.00 59.31 119 PRO A CA 1
ATOM 861 C C . PRO A 1 119 ? 18.361 36.803 18.355 1.00 59.31 119 PRO A C 1
ATOM 863 O O . PRO A 1 119 ? 17.198 36.783 18.764 1.00 59.31 119 PRO A O 1
ATOM 866 N N . ALA A 1 120 ? 19.398 36.375 19.072 1.00 44.62 120 ALA A N 1
ATOM 867 C CA . ALA A 1 120 ? 19.377 35.983 20.471 1.00 44.62 120 ALA A CA 1
ATOM 868 C C . ALA A 1 120 ? 19.457 37.201 21.413 1.00 44.62 120 ALA A C 1
ATOM 870 O O . ALA A 1 120 ? 20.234 38.131 21.190 1.00 44.62 120 ALA A O 1
ATOM 871 N N . ALA A 1 121 ? 18.719 37.139 22.521 1.00 47.88 121 ALA A N 1
ATOM 872 C CA . ALA A 1 121 ? 18.925 37.959 23.710 1.00 47.88 121 ALA A CA 1
ATOM 873 C C . ALA A 1 121 ? 18.882 37.042 24.946 1.00 47.88 121 ALA A C 1
ATOM 875 O O . ALA A 1 121 ? 17.959 36.240 25.082 1.00 47.88 121 ALA A O 1
ATOM 876 N N . GLY A 1 122 ? 19.919 37.129 25.792 1.00 44.09 122 GLY A N 1
ATOM 877 C CA . GLY A 1 122 ? 20.074 36.403 27.067 1.00 44.09 122 GLY A CA 1
ATOM 878 C C . GLY A 1 122 ? 19.181 36.964 28.196 1.00 44.09 122 GLY A C 1
ATOM 879 O O . GLY A 1 122 ? 18.138 37.526 27.866 1.00 44.09 122 GLY A O 1
ATOM 880 N N . PRO A 1 123 ? 19.566 36.927 29.499 1.00 57.38 123 PRO A N 1
ATOM 881 C CA . PRO A 1 123 ? 20.901 36.610 30.039 1.00 57.38 123 PRO A CA 1
ATOM 882 C C . PRO A 1 123 ? 20.932 35.871 31.423 1.00 57.38 123 PRO A C 1
ATOM 884 O O . PRO A 1 123 ? 19.885 35.526 31.956 1.00 57.38 123 PRO A O 1
ATOM 887 N N . GLU A 1 124 ? 22.155 35.698 31.974 1.00 41.88 124 GLU A N 1
ATOM 888 C CA . GLU A 1 124 ? 22.575 35.617 33.413 1.00 41.88 124 GLU A CA 1
ATOM 889 C C . GLU A 1 124 ? 22.016 34.511 34.353 1.00 41.88 124 GLU A C 1
ATOM 891 O O . GLU A 1 124 ? 20.891 34.068 34.205 1.00 41.88 124 GLU A O 1
ATOM 896 N N . ALA A 1 125 ? 22.646 34.045 35.445 1.00 43.34 125 ALA A N 1
ATOM 897 C CA . ALA A 1 125 ? 24.016 33.967 35.975 1.00 43.34 125 ALA A CA 1
ATOM 898 C C . ALA A 1 125 ? 23.961 33.189 37.328 1.00 43.34 125 ALA A C 1
ATOM 900 O O . ALA A 1 125 ? 23.206 33.593 38.204 1.00 43.34 125 ALA A O 1
ATOM 901 N N . GLY A 1 126 ? 24.793 32.139 37.496 1.00 42.91 126 GLY A N 1
ATOM 902 C CA . GLY A 1 126 ? 25.358 31.566 38.755 1.00 42.91 126 GLY A CA 1
ATOM 903 C C . GLY A 1 126 ? 24.440 31.076 39.908 1.00 42.91 126 GLY A C 1
ATOM 904 O O . GLY A 1 126 ? 23.229 31.249 39.848 1.00 42.91 126 GLY A O 1
ATOM 905 N N . PRO A 1 127 ? 24.988 30.557 41.036 1.00 58.62 127 PRO A N 1
ATOM 906 C CA . PRO A 1 127 ? 26.290 29.904 41.266 1.00 58.62 127 PRO A CA 1
ATOM 907 C C . PRO A 1 127 ? 26.220 28.647 42.200 1.00 58.62 127 PRO A C 1
ATOM 909 O O . PRO A 1 127 ? 25.159 28.245 42.664 1.00 58.62 127 PRO A O 1
ATOM 912 N N . GLU A 1 128 ? 27.409 28.118 42.522 1.00 42.81 128 GLU A N 1
ATOM 913 C CA . GLU A 1 128 ? 27.813 27.432 43.772 1.00 42.81 128 GLU A CA 1
ATOM 914 C C . GLU A 1 128 ? 27.767 25.900 43.935 1.00 42.81 128 GLU A C 1
ATOM 916 O O . GLU A 1 128 ? 26.905 25.165 43.467 1.00 42.81 128 GLU A O 1
ATOM 921 N N . ALA A 1 129 ? 28.822 25.461 44.624 1.00 47.50 129 ALA A N 1
ATOM 922 C CA . ALA A 1 129 ? 29.339 24.120 44.795 1.00 47.50 129 ALA A CA 1
ATOM 923 C C . ALA A 1 129 ? 28.839 23.446 46.083 1.00 47.50 129 ALA A C 1
ATOM 925 O O . ALA A 1 129 ? 28.494 24.108 47.057 1.00 47.50 129 ALA A O 1
ATOM 926 N N . GLY A 1 130 ? 28.919 22.114 46.122 1.00 39.62 130 GLY A N 1
ATOM 927 C CA . GLY A 1 130 ? 28.743 21.319 47.339 1.00 39.62 130 GLY A CA 1
ATOM 928 C C . GLY A 1 130 ? 29.081 19.839 47.098 1.00 39.62 130 GLY A C 1
ATOM 929 O O . GLY A 1 130 ? 28.519 19.267 46.165 1.00 39.62 130 GLY A O 1
ATOM 930 N N . PRO A 1 131 ? 30.002 19.223 47.867 1.00 67.12 131 PRO A N 1
ATOM 931 C CA . PRO A 1 131 ? 30.506 17.873 47.612 1.00 67.12 131 PRO A CA 1
ATOM 932 C C . PRO A 1 131 ? 29.886 16.779 48.511 1.00 67.12 131 PRO A C 1
ATOM 934 O O . PRO A 1 131 ? 29.275 17.063 49.535 1.00 67.12 131 PRO A O 1
ATOM 937 N N . GLU A 1 132 ? 30.194 15.531 48.130 1.00 41.19 132 GLU A N 1
ATOM 938 C CA . GLU A 1 132 ? 30.194 14.281 48.921 1.00 41.19 132 GLU A CA 1
ATOM 939 C C . GLU A 1 132 ? 28.874 13.506 49.096 1.00 41.19 132 GLU A C 1
ATOM 941 O O . GLU A 1 132 ? 27.969 13.905 49.816 1.00 41.19 132 GLU A O 1
ATOM 946 N N . ALA A 1 133 ? 28.804 12.299 48.518 1.00 42.16 133 ALA A N 1
ATOM 947 C CA . ALA A 1 133 ? 29.092 11.045 49.234 1.00 42.16 133 ALA A CA 1
ATOM 948 C C . ALA A 1 133 ? 28.458 9.827 48.525 1.00 42.16 133 ALA A C 1
ATOM 950 O O . ALA A 1 133 ? 27.266 9.787 48.243 1.00 42.16 133 ALA A O 1
ATOM 951 N N . ALA A 1 134 ? 29.320 8.843 48.256 1.00 51.06 134 ALA A N 1
ATOM 952 C CA . ALA A 1 134 ? 29.101 7.419 47.990 1.00 51.06 134 ALA A CA 1
ATOM 953 C C . ALA A 1 134 ? 27.661 6.876 47.840 1.00 51.06 134 ALA A C 1
ATOM 955 O O . ALA A 1 134 ? 26.894 6.874 48.795 1.00 51.06 134 ALA A O 1
ATOM 956 N N . SER A 1 135 ? 27.401 6.159 46.739 1.00 44.25 135 SER A N 1
ATOM 957 C CA . SER A 1 135 ? 27.021 4.741 46.848 1.00 44.25 135 SER A CA 1
ATOM 958 C C . SER A 1 135 ? 27.094 4.010 45.506 1.00 44.25 135 SER A C 1
ATOM 960 O O . SER A 1 135 ? 26.437 4.365 44.533 1.00 44.25 135 SER A O 1
ATOM 962 N N . SER A 1 136 ? 27.924 2.971 45.509 1.00 49.91 136 SER A N 1
ATOM 963 C CA . SER A 1 136 ? 27.823 1.718 44.764 1.00 49.91 136 SER A CA 1
ATOM 964 C C . SER A 1 136 ? 26.626 1.554 43.817 1.00 49.91 136 SER A C 1
ATOM 966 O O . SER A 1 136 ? 25.497 1.307 44.239 1.00 49.91 136 SER A O 1
ATOM 968 N N . SER A 1 137 ? 26.915 1.498 42.523 1.00 44.56 137 SER A N 1
ATOM 969 C CA . SER A 1 137 ? 26.556 0.323 41.733 1.00 44.56 137 SER A CA 1
ATOM 970 C C . SER A 1 137 ? 27.471 0.265 40.527 1.00 44.56 137 SER A C 1
ATOM 972 O O . SER A 1 137 ? 27.500 1.162 39.691 1.00 44.56 137 SER A O 1
ATOM 974 N N . SER A 1 138 ? 28.243 -0.812 40.477 1.00 52.91 138 SER A N 1
ATOM 975 C CA . SER A 1 138 ? 28.934 -1.298 39.296 1.00 52.91 138 SER A CA 1
ATOM 976 C C . SER A 1 138 ? 27.893 -1.607 38.214 1.00 52.91 138 SER A C 1
ATOM 978 O O . SER A 1 138 ? 27.496 -2.757 38.044 1.00 52.91 138 SER A O 1
ATOM 980 N N . TRP A 1 139 ? 27.419 -0.579 37.510 1.00 50.84 139 TRP A N 1
ATOM 981 C CA . TRP A 1 139 ? 26.708 -0.737 36.250 1.00 50.84 139 TRP A CA 1
ATOM 982 C C . TRP A 1 139 ? 27.756 -1.127 35.220 1.00 50.84 139 TRP A C 1
ATOM 984 O O . TRP A 1 139 ? 28.446 -0.286 34.654 1.00 50.84 139 TRP A O 1
ATOM 994 N N . ASN A 1 140 ? 27.925 -2.433 35.049 1.00 56.75 140 ASN A N 1
ATOM 995 C CA . ASN A 1 140 ? 28.437 -2.969 33.806 1.00 56.75 140 ASN A CA 1
ATOM 996 C C . ASN A 1 140 ? 27.369 -2.612 32.759 1.00 56.75 140 ASN A C 1
ATOM 998 O O . ASN A 1 140 ? 26.254 -3.116 32.909 1.00 56.75 140 ASN A O 1
ATOM 1002 N N . PRO A 1 141 ? 27.611 -1.705 31.792 1.00 59.12 141 PRO A N 1
ATOM 1003 C CA . PRO A 1 141 ? 26.678 -1.533 30.695 1.00 59.12 141 PRO A CA 1
ATOM 1004 C C . PRO A 1 141 ? 26.680 -2.858 29.938 1.00 59.12 141 PRO A C 1
ATOM 1006 O O . PRO A 1 141 ? 27.593 -3.160 29.170 1.00 59.12 141 PRO A O 1
ATOM 1009 N N . GLU A 1 142 ? 25.693 -3.696 30.253 1.00 55.84 142 GLU A N 1
ATOM 1010 C CA . GLU A 1 142 ? 25.282 -4.793 29.396 1.00 55.84 142 GLU A CA 1
ATOM 1011 C C . GLU A 1 142 ? 25.147 -4.177 28.000 1.00 55.84 142 GLU A C 1
ATOM 1013 O O . GLU A 1 142 ? 24.461 -3.157 27.880 1.00 55.84 142 GLU A O 1
ATOM 1018 N N . PRO A 1 143 ? 25.896 -4.662 26.994 1.00 59.38 143 PRO A N 1
ATOM 1019 C CA . PRO A 1 143 ? 25.833 -4.085 25.665 1.00 59.38 143 PRO A CA 1
ATOM 1020 C C . PRO A 1 143 ? 24.372 -4.153 25.237 1.00 59.38 143 PRO A C 1
ATOM 1022 O O . PRO A 1 143 ? 23.834 -5.251 25.087 1.00 59.38 143 PRO A O 1
ATOM 1025 N N . GLU A 1 144 ? 23.732 -2.982 25.134 1.00 55.69 144 GLU A N 1
ATOM 1026 C CA . GLU A 1 144 ? 22.380 -2.872 24.603 1.00 55.69 144 GLU A CA 1
ATOM 1027 C C . GLU A 1 144 ? 22.354 -3.703 23.322 1.00 55.69 144 GLU A C 1
ATOM 1029 O O . GLU A 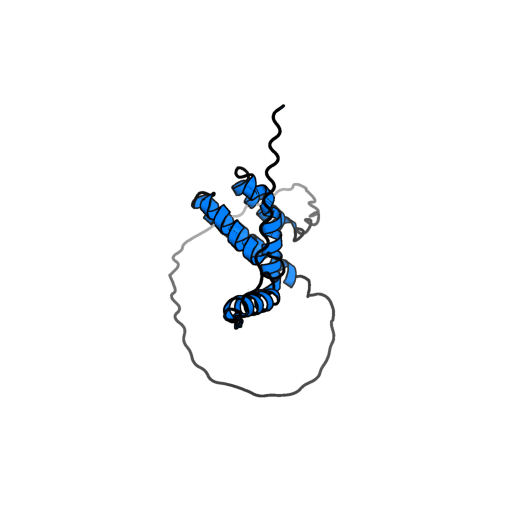1 144 ? 23.230 -3.509 22.469 1.00 55.69 144 GLU A O 1
ATOM 1034 N N . PRO A 1 145 ? 21.429 -4.669 23.195 1.00 57.44 145 PRO A N 1
ATOM 1035 C CA . PRO A 1 145 ? 21.291 -5.398 21.954 1.00 57.44 145 PRO A CA 1
ATOM 1036 C C . PRO A 1 145 ? 21.014 -4.345 20.891 1.00 57.44 145 PRO A C 1
ATOM 1038 O O . PRO A 1 145 ? 19.984 -3.669 20.952 1.00 57.44 145 PRO A O 1
ATOM 1041 N N . GLU A 1 146 ? 21.972 -4.152 19.979 1.00 54.53 146 GLU A N 1
ATOM 1042 C CA . GLU A 1 146 ? 21.802 -3.206 18.888 1.00 54.53 146 GLU A CA 1
ATOM 1043 C C . GLU A 1 146 ? 20.433 -3.475 18.264 1.00 54.53 146 GLU A C 1
ATOM 1045 O O . GLU A 1 146 ? 20.113 -4.644 18.014 1.00 54.53 146 GLU A O 1
ATOM 1050 N N . PRO A 1 147 ? 19.585 -2.444 18.097 1.00 54.44 147 PRO A N 1
ATOM 1051 C CA . PRO A 1 147 ? 18.238 -2.632 17.600 1.00 54.44 147 PRO A CA 1
ATOM 1052 C C . PRO A 1 147 ? 18.345 -3.305 16.238 1.00 54.44 147 PRO A C 1
ATOM 1054 O O . PRO A 1 147 ? 18.742 -2.685 15.251 1.00 54.44 147 PRO A O 1
ATOM 1057 N N . GLU A 1 148 ? 18.037 -4.603 16.219 1.00 54.12 148 GLU A N 1
ATOM 1058 C CA . GLU A 1 148 ? 17.976 -5.417 15.018 1.00 54.12 148 GLU A CA 1
ATOM 1059 C C . GLU A 1 148 ? 17.200 -4.597 13.980 1.00 54.12 148 GLU A C 1
ATOM 1061 O O . GLU A 1 148 ? 16.040 -4.264 14.230 1.00 54.12 148 GLU A O 1
ATOM 1066 N N . PRO A 1 149 ? 17.787 -4.231 12.827 1.00 54.19 149 PRO A N 1
ATOM 1067 C CA . PRO A 1 149 ? 17.198 -3.269 11.887 1.00 54.19 149 PRO A CA 1
ATOM 1068 C C . PRO A 1 149 ? 15.855 -3.721 11.273 1.00 54.19 149 PRO A C 1
ATOM 1070 O O . PRO A 1 149 ? 15.281 -3.025 10.433 1.00 54.19 149 PRO A O 1
ATOM 1073 N N . GLY A 1 150 ? 15.340 -4.886 11.680 1.00 60.03 150 GLY A N 1
ATOM 1074 C CA . GLY A 1 150 ? 13.989 -5.366 11.414 1.00 60.03 150 GLY A CA 1
ATOM 1075 C C . GLY A 1 150 ? 12.927 -4.996 12.462 1.00 60.03 150 GLY A C 1
ATOM 1076 O O . GLY A 1 150 ? 11.746 -5.121 12.138 1.00 60.03 150 GLY A O 1
ATOM 1077 N N . SER A 1 151 ? 13.283 -4.538 13.671 1.00 74.19 151 SER A N 1
ATOM 1078 C CA . SER A 1 151 ? 12.316 -4.261 14.750 1.00 74.19 151 SER A CA 1
ATOM 1079 C C . SER A 1 151 ? 11.426 -3.059 14.429 1.00 74.19 151 SER A C 1
ATOM 1081 O O . SER A 1 151 ? 10.204 -3.169 14.451 1.00 74.19 151 SER A O 1
ATOM 1083 N N . GLU A 1 152 ? 12.015 -1.943 14.001 1.00 85.44 152 GLU A N 1
ATOM 1084 C CA . GLU A 1 152 ? 11.285 -0.692 13.768 1.00 85.44 152 GLU A CA 1
ATOM 1085 C C . GLU A 1 152 ? 10.297 -0.794 12.592 1.00 85.44 152 GLU A C 1
ATOM 1087 O O . GLU A 1 152 ? 9.159 -0.326 12.664 1.00 85.44 152 GLU A O 1
ATOM 1092 N N . ALA A 1 153 ? 10.682 -1.477 11.509 1.00 87.25 153 ALA A N 1
ATOM 1093 C CA . ALA A 1 153 ? 9.775 -1.728 10.389 1.00 87.25 153 ALA A CA 1
ATOM 1094 C C . ALA A 1 153 ? 8.618 -2.666 10.786 1.00 87.25 153 ALA A C 1
ATOM 1096 O O . ALA A 1 153 ? 7.494 -2.488 10.311 1.00 87.25 153 ALA A O 1
ATOM 1097 N N . ALA A 1 154 ? 8.874 -3.644 11.661 1.00 89.75 154 ALA A N 1
ATOM 1098 C CA . ALA A 1 154 ? 7.842 -4.530 12.192 1.00 89.75 154 ALA A CA 1
ATOM 1099 C C . ALA A 1 154 ? 6.883 -3.788 13.137 1.00 89.75 154 ALA A C 1
ATOM 1101 O O . ALA A 1 154 ? 5.672 -3.988 13.053 1.00 89.75 154 ALA A O 1
ATOM 1102 N N . GLU A 1 155 ? 7.395 -2.880 13.968 1.00 92.38 155 GLU A N 1
ATOM 1103 C CA . GLU A 1 155 ? 6.582 -2.016 14.827 1.00 92.38 155 GLU A CA 1
ATOM 1104 C C . GLU A 1 155 ? 5.695 -1.073 14.009 1.00 92.38 155 GLU A C 1
ATOM 1106 O O . GLU A 1 155 ? 4.491 -0.977 14.257 1.00 92.38 155 GLU A O 1
ATOM 1111 N N . LEU A 1 156 ? 6.252 -0.421 12.984 1.00 93.88 156 LEU A N 1
ATOM 1112 C CA . LEU A 1 156 ? 5.482 0.422 12.067 1.00 93.88 156 LEU A CA 1
ATOM 1113 C C . LEU A 1 156 ? 4.396 -0.378 11.349 1.00 93.88 156 LEU A C 1
ATOM 1115 O O . LEU A 1 156 ? 3.269 0.105 11.209 1.00 93.88 156 LEU A O 1
ATOM 1119 N N . LYS A 1 157 ? 4.702 -1.611 10.935 1.00 94.81 157 LYS A N 1
ATOM 1120 C CA . LYS A 1 157 ? 3.721 -2.525 10.347 1.00 94.81 157 LYS A CA 1
ATOM 1121 C C . LYS A 1 157 ? 2.600 -2.851 11.338 1.00 94.81 157 LYS A C 1
ATOM 1123 O O . LYS A 1 157 ? 1.437 -2.737 10.961 1.00 94.81 157 LYS A O 1
ATOM 1128 N N . ALA A 1 158 ? 2.931 -3.216 12.577 1.00 96.25 158 ALA A N 1
ATOM 1129 C CA . ALA A 1 158 ? 1.952 -3.547 13.612 1.00 96.25 158 ALA A CA 1
ATOM 1130 C C . ALA A 1 158 ? 1.029 -2.360 13.916 1.00 96.25 158 ALA A C 1
ATOM 1132 O O . ALA A 1 158 ? -0.188 -2.495 13.842 1.00 96.25 158 ALA A O 1
ATOM 1133 N N . ARG A 1 159 ? 1.595 -1.166 14.122 1.00 95.38 159 ARG A N 1
ATOM 1134 C CA . ARG A 1 159 ? 0.806 0.057 14.316 1.00 95.38 159 ARG A CA 1
ATOM 1135 C C . ARG A 1 159 ? -0.084 0.339 13.110 1.00 95.38 159 ARG A C 1
ATOM 1137 O O . ARG A 1 159 ? -1.253 0.670 13.250 1.00 95.38 159 ARG A O 1
ATOM 1144 N N . THR A 1 160 ? 0.439 0.215 11.894 1.00 96.31 160 THR A N 1
ATOM 1145 C CA . THR A 1 160 ? -0.369 0.427 10.680 1.00 96.31 160 THR A CA 1
ATOM 1146 C C . THR A 1 160 ? -1.519 -0.581 10.582 1.00 96.31 160 THR A C 1
ATOM 1148 O O . THR A 1 160 ? -2.607 -0.209 10.149 1.00 96.31 160 THR A O 1
ATOM 1151 N N . LEU A 1 161 ? -1.313 -1.823 11.033 1.00 96.62 161 LEU A N 1
ATOM 1152 C CA . LEU A 1 161 ? -2.356 -2.845 11.088 1.00 96.62 161 LEU A CA 1
ATOM 1153 C C . LEU A 1 161 ? -3.480 -2.473 12.070 1.00 96.62 161 LEU A C 1
ATOM 1155 O O . LEU A 1 161 ? -4.644 -2.690 11.747 1.00 96.62 161 LEU A O 1
ATOM 1159 N N . GLU A 1 162 ? -3.159 -1.853 13.210 1.00 97.12 162 GLU A N 1
ATOM 1160 C CA . GLU A 1 162 ? -4.163 -1.372 14.177 1.00 97.12 162 GLU A CA 1
ATOM 1161 C C . GLU A 1 162 ? -5.145 -0.367 13.555 1.00 97.12 162 GLU A C 1
ATOM 1163 O O . GLU A 1 162 ? -6.318 -0.367 13.911 1.00 97.12 162 GLU A O 1
ATOM 1168 N N . LEU A 1 163 ? -4.710 0.449 12.583 1.00 96.50 163 LEU A N 1
ATOM 1169 C CA . LEU A 1 163 ? -5.596 1.401 11.890 1.00 96.50 163 LEU A CA 1
ATOM 1170 C C . LEU A 1 163 ? -6.622 0.709 10.990 1.00 96.50 163 LEU A C 1
ATOM 1172 O O . LEU A 1 163 ? -7.699 1.246 10.748 1.00 96.50 163 LEU A O 1
ATOM 1176 N N . VAL A 1 164 ? -6.274 -0.461 10.451 1.00 97.44 164 VAL A N 1
ATOM 1177 C CA . VAL A 1 164 ? -7.119 -1.193 9.498 1.00 97.44 164 VAL A CA 1
ATOM 1178 C C . VAL A 1 164 ? -7.824 -2.394 10.127 1.00 97.44 164 VAL A C 1
ATOM 1180 O O . VAL A 1 164 ? -8.598 -3.049 9.434 1.00 97.44 164 VAL A O 1
ATOM 1183 N N . GLN A 1 165 ? -7.593 -2.686 11.413 1.00 97.06 165 GLN A N 1
ATOM 1184 C CA . GLN A 1 165 ? -8.061 -3.912 12.075 1.00 97.06 165 GLN A CA 1
ATOM 1185 C C . GLN A 1 165 ? -9.588 -4.073 12.073 1.00 97.06 165 GLN A C 1
ATOM 1187 O O . GLN A 1 165 ? -10.090 -5.193 11.990 1.00 97.06 165 GLN A O 1
ATOM 1192 N N . ASP A 1 166 ? -10.319 -2.957 12.084 1.00 97.62 166 ASP A N 1
ATOM 1193 C CA . ASP A 1 166 ? -11.786 -2.931 12.049 1.00 97.62 166 ASP A CA 1
ATOM 1194 C C . ASP A 1 166 ? -12.351 -3.282 10.656 1.00 97.62 166 ASP A C 1
ATOM 1196 O O . ASP A 1 166 ? -13.555 -3.490 10.486 1.00 97.62 166 ASP A O 1
ATOM 1200 N N . PHE A 1 167 ? -11.484 -3.386 9.644 1.00 97.38 167 PHE A N 1
ATOM 1201 C CA . PHE A 1 167 ? -11.837 -3.621 8.248 1.00 97.38 167 PHE A CA 1
ATOM 1202 C C . PHE A 1 167 ? -11.230 -4.946 7.764 1.00 97.38 167 PHE A C 1
ATOM 1204 O O . PHE A 1 167 ? -10.150 -4.967 7.167 1.00 97.38 167 PHE A O 1
ATOM 1211 N N . PRO A 1 168 ? -11.923 -6.087 7.949 1.00 96.56 168 PRO A N 1
ATOM 1212 C CA . PRO A 1 168 ? -11.346 -7.418 7.726 1.00 96.56 168 PRO A CA 1
ATOM 1213 C C . PRO A 1 168 ? -10.874 -7.657 6.284 1.00 96.56 168 PRO A C 1
ATOM 1215 O O . PRO A 1 168 ? -9.955 -8.438 6.044 1.00 96.56 168 PRO A O 1
ATOM 1218 N N . HIS A 1 169 ? -11.478 -6.970 5.312 1.00 95.50 169 HIS A N 1
ATOM 1219 C CA . HIS A 1 169 ? -11.059 -7.027 3.913 1.00 95.50 169 HIS A CA 1
ATOM 1220 C C . HIS A 1 169 ? -9.712 -6.324 3.671 1.00 95.50 169 HIS A C 1
ATOM 1222 O O . HIS A 1 169 ? -8.936 -6.802 2.850 1.00 95.50 169 HIS A O 1
ATOM 1228 N N . LEU A 1 170 ? -9.409 -5.243 4.400 1.00 97.06 170 LEU A N 1
ATOM 1229 C CA . LEU A 1 170 ? -8.098 -4.590 4.363 1.00 97.06 170 LEU A CA 1
ATOM 1230 C C . LEU A 1 170 ? -7.061 -5.435 5.103 1.00 97.06 170 LEU A C 1
ATOM 1232 O O . LEU A 1 170 ? -6.005 -5.710 4.547 1.00 97.06 170 LEU A O 1
ATOM 1236 N N . VAL A 1 171 ? -7.389 -5.934 6.299 1.00 97.88 171 VAL A N 1
ATOM 1237 C CA . VAL A 1 171 ? -6.496 -6.799 7.096 1.00 97.88 171 VAL A CA 1
ATOM 1238 C C . VAL A 1 171 ? -6.004 -8.002 6.296 1.00 97.88 171 VAL A C 1
ATOM 1240 O O . VAL A 1 171 ? -4.806 -8.274 6.270 1.00 97.88 171 VAL A O 1
ATOM 1243 N N . ARG A 1 172 ? -6.913 -8.701 5.602 1.00 97.75 172 ARG A N 1
ATOM 1244 C CA . ARG A 1 172 ? -6.576 -9.888 4.802 1.00 97.75 172 ARG A CA 1
ATOM 1245 C C . ARG A 1 172 ? -5.508 -9.600 3.747 1.00 97.75 172 ARG A C 1
ATOM 1247 O O . ARG A 1 172 ? -4.645 -10.435 3.493 1.00 97.75 172 ARG A O 1
ATOM 1254 N N . ASP A 1 173 ? -5.592 -8.428 3.132 1.00 97.44 173 ASP A N 1
ATOM 1255 C CA . ASP A 1 173 ? -4.781 -8.061 1.978 1.00 97.44 173 ASP A CA 1
ATOM 1256 C C . ASP A 1 173 ? -3.583 -7.161 2.384 1.00 97.44 173 ASP A C 1
ATOM 1258 O O . ASP A 1 173 ? -2.707 -6.882 1.562 1.00 97.44 173 ASP A O 1
ATOM 1262 N N . PHE A 1 174 ? -3.488 -6.767 3.663 1.00 97.31 174 PHE A N 1
ATOM 1263 C CA . PHE A 1 174 ? -2.475 -5.851 4.192 1.00 97.31 174 PHE A CA 1
ATOM 1264 C C . PHE A 1 174 ? -1.049 -6.394 4.064 1.00 97.31 174 PHE A C 1
ATOM 1266 O O . PHE A 1 174 ? -0.169 -5.694 3.571 1.00 97.31 174 PHE A O 1
ATOM 1273 N N . ASP A 1 175 ? -0.803 -7.653 4.433 1.00 96.12 175 ASP A N 1
ATOM 1274 C CA . ASP A 1 175 ? 0.539 -8.246 4.326 1.00 96.12 175 ASP A CA 1
ATOM 1275 C C . ASP A 1 175 ? 1.038 -8.279 2.881 1.00 96.12 175 ASP A C 1
ATOM 1277 O O . ASP A 1 175 ? 2.192 -7.948 2.594 1.00 96.12 175 ASP A O 1
ATOM 1281 N N . ARG A 1 176 ? 0.139 -8.611 1.949 1.00 95.69 176 ARG A N 1
ATOM 1282 C CA . ARG A 1 176 ? 0.432 -8.567 0.517 1.00 95.69 176 ARG A CA 1
ATOM 1283 C C . ARG A 1 176 ? 0.731 -7.138 0.070 1.00 95.69 176 ARG A C 1
ATOM 1285 O O . ARG A 1 176 ? 1.636 -6.939 -0.736 1.00 95.69 176 ARG A O 1
ATOM 1292 N N . PHE A 1 177 ? 0.011 -6.147 0.593 1.00 96.12 177 PHE A N 1
ATOM 1293 C CA . PHE A 1 177 ? 0.232 -4.732 0.283 1.00 96.12 177 PHE A CA 1
ATOM 1294 C C . PHE A 1 177 ? 1.596 -4.241 0.763 1.00 96.12 177 PHE A C 1
ATOM 1296 O O . PHE A 1 177 ? 2.325 -3.618 -0.012 1.00 96.12 177 PHE A O 1
ATOM 1303 N N . VAL A 1 178 ? 1.974 -4.578 1.995 1.00 94.94 178 VAL A N 1
ATOM 1304 C CA . VAL A 1 178 ? 3.294 -4.279 2.563 1.00 94.94 178 VAL A CA 1
ATOM 1305 C C . VAL A 1 178 ? 4.395 -4.880 1.687 1.00 94.94 178 VAL A C 1
ATOM 1307 O O . VAL A 1 178 ? 5.317 -4.171 1.286 1.00 94.94 178 VAL A O 1
ATOM 1310 N N . GLU A 1 179 ? 4.268 -6.154 1.315 1.00 93.31 179 GLU A N 1
ATOM 1311 C CA . GLU A 1 179 ? 5.269 -6.842 0.497 1.00 93.31 179 GLU A CA 1
ATOM 1312 C C . GLU A 1 179 ? 5.382 -6.254 -0.914 1.00 93.31 179 GLU A C 1
ATOM 1314 O O . GLU A 1 179 ? 6.485 -5.962 -1.383 1.00 93.31 179 GLU A O 1
ATOM 1319 N N . CYS A 1 180 ? 4.255 -6.000 -1.583 1.00 92.62 180 CYS A N 1
ATOM 1320 C CA . CYS A 1 180 ? 4.275 -5.389 -2.909 1.00 92.62 180 CYS A CA 1
ATOM 1321 C C . CYS A 1 180 ? 4.877 -3.971 -2.848 1.00 92.62 180 CYS A C 1
ATOM 1323 O O . CYS A 1 180 ? 5.672 -3.599 -3.712 1.00 92.62 180 CYS A O 1
ATOM 1325 N N . THR A 1 181 ? 4.573 -3.199 -1.798 1.00 91.88 181 THR A N 1
ATOM 1326 C CA . THR A 1 181 ? 5.159 -1.867 -1.582 1.00 91.88 181 THR A CA 1
ATOM 1327 C C . THR A 1 181 ? 6.669 -1.952 -1.379 1.00 91.88 181 THR A C 1
ATOM 1329 O O . THR A 1 181 ? 7.411 -1.186 -1.993 1.00 91.88 181 THR A O 1
ATOM 1332 N N . ARG A 1 182 ? 7.153 -2.928 -0.604 1.00 90.38 182 ARG A N 1
ATOM 1333 C CA . ARG A 1 182 ? 8.586 -3.183 -0.394 1.00 90.38 182 ARG A CA 1
ATOM 1334 C C . ARG A 1 182 ? 9.301 -3.546 -1.695 1.00 90.38 182 ARG A C 1
ATOM 1336 O O . ARG A 1 182 ? 10.363 -2.997 -2.004 1.00 90.38 182 ARG A O 1
ATOM 1343 N N . ILE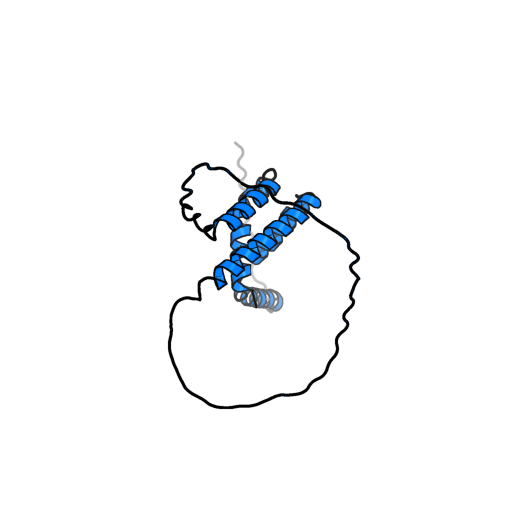 A 1 183 ? 8.721 -4.444 -2.492 1.00 88.31 183 ILE A N 1
ATOM 1344 C CA . ILE A 1 183 ? 9.257 -4.817 -3.810 1.00 88.31 183 ILE A CA 1
ATOM 1345 C C . ILE A 1 183 ? 9.326 -3.583 -4.718 1.00 88.31 183 ILE A C 1
ATOM 1347 O O . ILE A 1 183 ? 10.347 -3.355 -5.369 1.00 88.31 183 ILE A O 1
ATOM 1351 N N . MET A 1 184 ? 8.290 -2.742 -4.730 1.00 84.75 184 MET A N 1
ATOM 1352 C CA . MET A 1 184 ? 8.298 -1.521 -5.535 1.00 84.75 184 MET A CA 1
ATOM 1353 C C . MET A 1 184 ? 9.339 -0.508 -5.045 1.00 84.75 184 MET A C 1
ATOM 1355 O O . MET A 1 184 ? 10.147 -0.029 -5.840 1.00 84.75 184 MET A O 1
ATOM 1359 N N . ALA A 1 185 ? 9.404 -0.239 -3.742 1.00 84.38 185 ALA A N 1
ATOM 1360 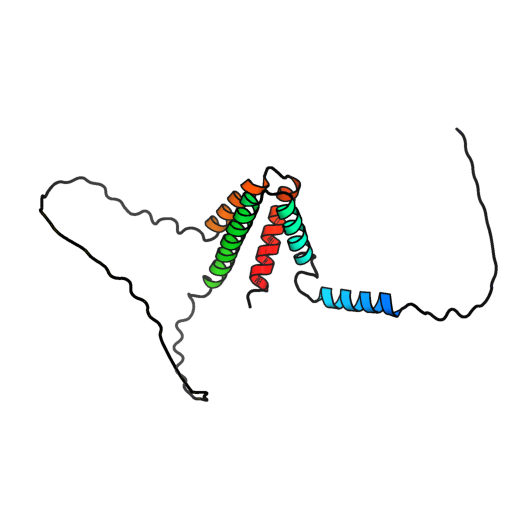C CA . ALA A 1 185 ? 10.386 0.673 -3.159 1.00 84.38 185 ALA A CA 1
ATOM 1361 C C . ALA A 1 185 ? 11.833 0.238 -3.457 1.00 84.38 185 ALA A C 1
ATOM 1363 O O . ALA A 1 185 ? 12.708 1.074 -3.674 1.00 84.38 185 ALA A O 1
ATOM 1364 N N . THR A 1 186 ? 12.089 -1.073 -3.515 1.00 82.38 186 THR A N 1
ATOM 1365 C CA . THR A 1 186 ? 13.427 -1.614 -3.799 1.00 82.38 186 THR A CA 1
ATOM 1366 C C . THR A 1 186 ? 13.789 -1.666 -5.282 1.00 82.38 186 THR A C 1
ATOM 1368 O O . THR A 1 186 ? 14.985 -1.669 -5.583 1.00 82.38 186 THR A O 1
ATOM 1371 N N . ARG A 1 187 ? 12.807 -1.728 -6.193 1.00 79.44 187 ARG A N 1
ATOM 1372 C CA . ARG A 1 187 ? 13.028 -1.799 -7.651 1.00 79.44 187 ARG A CA 1
ATOM 1373 C C . ARG A 1 187 ? 12.973 -0.445 -8.359 1.00 79.44 187 ARG A C 1
ATOM 1375 O O . ARG A 1 187 ? 13.604 -0.306 -9.402 1.00 79.44 187 ARG A O 1
ATOM 1382 N N . TYR A 1 188 ? 12.241 0.529 -7.816 1.00 72.00 188 TYR A N 1
ATOM 1383 C CA . TYR A 1 188 ? 11.956 1.804 -8.492 1.00 72.00 188 TYR A CA 1
ATOM 1384 C C . TYR A 1 188 ? 12.619 3.034 -7.873 1.00 72.00 188 TYR A C 1
ATOM 1386 O O . TYR A 1 188 ? 12.403 4.137 -8.370 1.00 72.00 188 TYR A O 1
ATOM 1394 N N . LYS A 1 189 ? 13.455 2.878 -6.837 1.00 61.75 189 LYS A N 1
ATOM 1395 C CA . LYS A 1 189 ? 14.373 3.949 -6.425 1.00 61.75 189 LYS A CA 1
ATOM 1396 C C . LYS A 1 189 ? 15.428 4.159 -7.521 1.00 61.75 189 LYS A C 1
ATOM 1398 O O . LYS A 1 189 ? 16.424 3.441 -7.558 1.00 61.75 189 LYS A O 1
ATOM 1403 N N . ARG A 1 190 ? 15.151 5.094 -8.430 1.00 43.12 190 ARG A N 1
ATOM 1404 C CA . ARG A 1 190 ? 16.116 5.738 -9.328 1.00 43.12 190 ARG A CA 1
ATOM 1405 C C . ARG A 1 190 ? 16.465 7.107 -8.779 1.00 43.12 190 ARG A C 1
ATOM 1407 O O . ARG A 1 190 ? 15.529 7.767 -8.278 1.00 43.12 190 ARG A O 1
#

Organism: Trichoderma arundinaceum (NCBI:txid490622)

Radius of gyration: 33.52 Å; chains: 1; bounding box: 90×73×99 Å

Foldseek 3Di:
DDDDDDDDDDDDDDDDDPDDPPPPVVVVVVVVVLVVQCPVPCSVVVLVVLLVVLLVVCVVPADPVLNVVLVVLLVVLLVLLVVVVVVPPPDDDPDDDDDDDDDDDDDDDDDDDDDDDDDDDDDDDYDDDDDDDDDDDPPPPPPDPDPPSVPSSVVSLVVSLVSCVVPVVSNVCVVVNSVSSSVCSVPPPD

Sequence (190 aa):
MNSTDGGSSSSSSSSSKKQLPRSTGGSQRAAEINSAMLNVPGYADDSMLFLMRYGAMAKETLRKVDWDEFMTRLSAMNSHWAKSKSSSVGCRGTGEGDGANAAAGCELKDSPDDAVDPPAAGPEAGPEAGPEAASSSSWNPEPEPEPEPGSEAAELKARTLELVQDFPHLVRDFDRFVECTRIMATRYKR

Secondary structure (DSSP, 8-state):
-----------------------HHHHHHHHHHHHHHHTSTTTTTSHHHHHHHHHHHHHHHS-HHHHHHHHHHHHHHHHHHHHHHHTTS-SS--------------------------------------------------------TTHHHHHHHHHHHHHHTT-HHHHHHHHHHHHHHHHHHHHH--